Protein AF-A0A929QZ72-F1 (afdb_monomer)

Radius of gyration: 18.38 Å; Cα contacts (8 Å, |Δi|>4): 519; chains: 1; bounding box: 44×39×56 Å

Structure (mmCIF, N/CA/C/O backbone):
data_AF-A0A929QZ72-F1
#
_entry.id   AF-A0A929QZ72-F1
#
loop_
_atom_site.group_PDB
_atom_site.id
_atom_site.type_symbol
_atom_site.label_atom_id
_atom_site.label_alt_id
_atom_site.label_comp_id
_atom_site.label_asym_id
_atom_site.label_entity_id
_atom_site.label_seq_id
_atom_site.pdbx_PDB_ins_code
_atom_site.Cartn_x
_atom_site.Cartn_y
_atom_site.Cartn_z
_atom_site.occupancy
_atom_site.B_iso_or_equiv
_atom_site.auth_seq_id
_atom_site.auth_comp_id
_atom_site.auth_asym_id
_atom_site.auth_atom_id
_atom_site.pdbx_PDB_model_num
ATOM 1 N N . MET A 1 1 ? 23.755 -1.961 -32.845 1.00 45.38 1 MET A N 1
ATOM 2 C CA . MET A 1 1 ? 23.858 -2.415 -31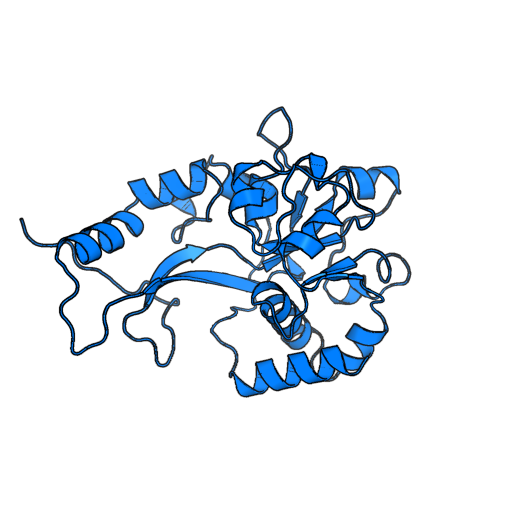.440 1.00 45.38 1 MET A CA 1
ATOM 3 C C . MET A 1 1 ? 22.804 -3.486 -31.236 1.00 45.38 1 MET A C 1
ATOM 5 O O . MET A 1 1 ? 21.707 -3.301 -31.739 1.00 45.38 1 MET A O 1
ATOM 9 N N . ALA A 1 2 ? 23.134 -4.607 -30.593 1.00 51.88 2 ALA A N 1
ATOM 10 C CA . ALA A 1 2 ? 22.123 -5.604 -30.244 1.00 51.88 2 ALA A CA 1
ATOM 11 C C . ALA A 1 2 ? 21.200 -5.019 -29.166 1.00 51.88 2 ALA A C 1
ATOM 13 O O . ALA A 1 2 ? 21.697 -4.410 -28.217 1.00 51.88 2 ALA A O 1
ATOM 14 N N . VAL A 1 3 ? 19.884 -5.173 -29.326 1.00 54.09 3 VAL A N 1
ATOM 15 C CA . VAL A 1 3 ? 18.916 -4.776 -28.298 1.00 54.09 3 VAL A CA 1
ATOM 16 C C . VAL A 1 3 ? 19.200 -5.620 -27.048 1.00 54.09 3 VAL A C 1
ATOM 18 O O . VAL A 1 3 ? 19.264 -6.849 -27.160 1.00 54.09 3 VAL A O 1
ATOM 21 N N . PRO A 1 4 ? 19.438 -5.006 -25.876 1.00 57.75 4 PRO A N 1
ATOM 22 C CA . PRO A 1 4 ? 19.642 -5.755 -24.643 1.00 57.75 4 PRO A CA 1
ATOM 23 C C . PRO A 1 4 ? 18.425 -6.642 -24.360 1.00 57.75 4 PRO A C 1
ATOM 25 O O . PRO A 1 4 ? 17.282 -6.220 -24.520 1.00 57.75 4 PRO A O 1
ATOM 28 N N . GLN A 1 5 ? 18.674 -7.898 -23.981 1.00 60.22 5 GLN A N 1
ATOM 29 C CA . GLN A 1 5 ? 17.594 -8.857 -23.771 1.00 60.22 5 GLN A CA 1
ATOM 30 C C . GLN A 1 5 ? 16.795 -8.507 -22.518 1.00 60.22 5 GLN A C 1
ATOM 32 O O . GLN A 1 5 ? 17.326 -8.526 -21.409 1.00 60.22 5 GLN A O 1
ATOM 37 N N . VAL A 1 6 ? 15.510 -8.237 -22.724 1.00 65.81 6 VAL A N 1
ATOM 38 C CA . VAL A 1 6 ? 14.487 -8.170 -21.682 1.00 65.81 6 VAL A CA 1
ATOM 39 C C . VAL A 1 6 ? 14.335 -9.552 -21.051 1.00 65.81 6 VAL A C 1
ATOM 41 O O . VAL A 1 6 ? 14.313 -10.558 -21.764 1.00 65.81 6 VAL A O 1
ATOM 44 N N . ARG A 1 7 ? 14.256 -9.618 -19.719 1.00 70.19 7 ARG A N 1
ATOM 45 C CA . ARG A 1 7 ? 14.133 -10.887 -18.989 1.00 70.19 7 ARG A CA 1
ATOM 46 C C . ARG A 1 7 ? 13.044 -10.798 -17.937 1.00 70.19 7 ARG A C 1
ATOM 48 O O . ARG A 1 7 ? 12.943 -9.796 -17.238 1.00 70.19 7 ARG A O 1
ATOM 55 N N . THR A 1 8 ? 12.293 -11.871 -17.759 1.00 75.31 8 THR A N 1
ATOM 56 C CA . THR A 1 8 ? 11.473 -12.043 -16.558 1.00 75.31 8 THR A CA 1
ATOM 57 C C . THR A 1 8 ? 12.412 -12.361 -15.397 1.00 75.31 8 THR A C 1
ATOM 59 O O . THR A 1 8 ? 13.219 -13.288 -15.488 1.00 75.31 8 THR A O 1
ATOM 62 N N . ALA A 1 9 ? 12.378 -11.552 -14.337 1.00 75.25 9 ALA A N 1
ATOM 63 C CA . ALA A 1 9 ? 13.151 -11.843 -13.136 1.00 75.25 9 ALA A CA 1
ATOM 64 C C . ALA A 1 9 ? 12.543 -13.073 -12.442 1.00 75.25 9 ALA A C 1
ATOM 66 O O . ALA A 1 9 ? 11.321 -13.172 -12.335 1.00 75.25 9 ALA A O 1
ATOM 67 N N . ALA A 1 10 ? 13.380 -14.006 -11.986 1.00 77.00 10 ALA A N 1
ATOM 68 C CA . ALA A 1 10 ? 12.899 -15.224 -11.336 1.00 77.00 10 ALA A CA 1
ATOM 69 C C . ALA A 1 10 ? 12.049 -14.889 -10.098 1.00 77.00 10 ALA A C 1
ATOM 71 O O . ALA A 1 10 ? 12.444 -14.042 -9.292 1.00 77.00 10 ALA A O 1
ATOM 72 N N . GLY A 1 11 ? 10.899 -15.549 -9.948 1.00 76.12 11 GLY A N 1
ATOM 73 C CA . GLY A 1 11 ? 9.942 -15.284 -8.869 1.00 76.12 11 GLY A CA 1
ATOM 74 C C . GLY A 1 11 ? 9.033 -14.073 -9.111 1.00 76.12 11 GLY A C 1
ATOM 75 O O . GLY A 1 11 ? 8.349 -13.644 -8.189 1.00 76.12 11 GLY A O 1
ATOM 76 N N . THR A 1 12 ? 9.040 -13.506 -10.323 1.00 79.81 12 THR A N 1
ATOM 77 C CA . THR A 1 12 ? 8.114 -12.437 -10.755 1.00 79.81 12 THR A CA 1
ATOM 78 C C . THR A 1 12 ? 7.266 -12.864 -11.955 1.00 79.81 12 THR A C 1
ATOM 80 O O . THR A 1 12 ? 6.705 -12.041 -12.673 1.00 79.81 12 THR A O 1
ATOM 83 N N . GLU A 1 13 ? 7.199 -14.165 -12.230 1.00 82.81 13 GLU A N 1
ATOM 84 C CA . GLU A 1 13 ? 6.380 -14.706 -13.304 1.00 82.81 13 GLU A CA 1
ATOM 85 C C . GLU A 1 13 ? 4.890 -14.525 -12.983 1.00 82.81 13 GLU A C 1
ATOM 87 O O . GLU A 1 13 ? 4.419 -14.903 -11.912 1.00 82.81 13 GLU A O 1
ATOM 92 N N . VAL A 1 14 ? 4.123 -13.991 -13.937 1.00 79.81 14 VAL A N 1
ATOM 93 C CA . VAL A 1 14 ? 2.672 -13.814 -13.797 1.00 79.81 14 VAL A CA 1
ATOM 94 C C . VAL A 1 14 ? 1.955 -14.795 -14.718 1.00 79.81 14 VAL A C 1
ATOM 96 O O . VAL A 1 14 ? 2.092 -14.738 -15.944 1.00 79.81 14 VAL A O 1
ATOM 99 N N . ALA A 1 15 ? 1.168 -15.700 -14.133 1.00 79.44 15 ALA A N 1
ATOM 100 C CA . ALA A 1 15 ? 0.384 -16.671 -14.889 1.00 79.44 15 ALA A CA 1
ATOM 101 C C . ALA A 1 15 ? -0.571 -15.961 -15.867 1.00 79.44 15 ALA A C 1
ATOM 103 O O . ALA A 1 15 ? -1.327 -15.070 -15.486 1.00 79.44 15 ALA A O 1
ATOM 104 N N . GLY A 1 16 ? -0.527 -16.347 -17.146 1.00 77.88 16 GLY A N 1
ATOM 105 C CA . GLY A 1 16 ? -1.338 -15.727 -18.202 1.00 77.88 16 GLY A CA 1
ATOM 106 C C . GLY A 1 16 ? -0.820 -14.378 -18.721 1.00 77.88 16 GLY A C 1
ATOM 107 O O . GLY A 1 16 ? -1.449 -13.796 -19.602 1.00 77.88 16 GLY A O 1
ATOM 108 N N . ALA A 1 17 ? 0.327 -13.892 -18.232 1.00 78.31 17 ALA A N 1
ATOM 109 C CA . ALA A 1 17 ? 0.961 -12.656 -18.688 1.00 78.31 17 ALA A CA 1
ATOM 110 C C . ALA A 1 17 ? 2.458 -12.870 -18.974 1.00 78.31 17 ALA A C 1
ATOM 112 O O . ALA A 1 17 ? 3.320 -12.210 -18.403 1.00 78.31 17 ALA A O 1
ATOM 113 N N . GLU A 1 18 ? 2.767 -13.778 -19.904 1.00 74.12 18 GLU A N 1
ATOM 114 C CA . GLU A 1 18 ? 4.139 -14.193 -20.260 1.00 74.12 18 GLU A CA 1
ATOM 115 C C . GLU A 1 18 ? 5.053 -13.041 -20.727 1.00 74.12 18 GLU A C 1
ATOM 117 O O . GLU A 1 18 ? 6.274 -13.161 -20.684 1.00 74.12 18 GLU A O 1
ATOM 122 N N . GLY A 1 19 ? 4.478 -11.910 -21.149 1.00 75.19 19 GLY A N 1
ATOM 123 C CA . GLY A 1 19 ? 5.215 -10.698 -21.509 1.00 75.19 19 GLY A CA 1
ATOM 124 C C . GLY A 1 19 ? 5.434 -9.710 -20.358 1.00 75.19 19 GLY A C 1
ATOM 125 O O . GLY A 1 19 ? 6.052 -8.678 -20.579 1.00 75.19 19 GLY A O 1
ATOM 126 N N . ALA A 1 20 ? 4.915 -9.942 -19.152 1.00 82.38 20 ALA A N 1
ATOM 127 C CA . ALA A 1 20 ? 5.074 -8.998 -18.048 1.00 82.38 20 ALA A CA 1
ATOM 128 C C . ALA A 1 20 ? 6.534 -8.945 -17.577 1.00 82.38 20 ALA A C 1
ATOM 130 O O . ALA A 1 20 ? 7.150 -9.970 -17.285 1.00 82.38 20 ALA A O 1
ATOM 131 N N . VAL A 1 21 ? 7.087 -7.734 -17.485 1.00 87.44 21 VAL A N 1
ATOM 132 C CA . VAL A 1 21 ? 8.483 -7.530 -17.088 1.00 87.44 21 VAL A CA 1
ATOM 133 C C . VAL A 1 21 ? 8.534 -6.713 -15.815 1.00 87.44 21 VAL A C 1
ATOM 135 O O . VAL A 1 21 ? 8.203 -5.527 -15.818 1.00 87.44 21 VAL A O 1
ATOM 138 N N . ALA A 1 22 ? 8.964 -7.341 -14.726 1.00 89.69 22 ALA A N 1
ATOM 139 C CA . ALA A 1 22 ? 9.156 -6.652 -13.462 1.00 89.69 22 ALA A CA 1
ATOM 140 C C . ALA A 1 22 ? 10.230 -5.560 -13.593 1.00 89.69 22 ALA A C 1
ATOM 142 O O . ALA A 1 22 ? 11.303 -5.795 -14.163 1.00 89.69 22 ALA A O 1
ATOM 143 N N . TYR A 1 23 ? 9.955 -4.380 -13.032 1.00 90.69 23 TYR A N 1
ATOM 144 C CA . TYR A 1 23 ? 10.904 -3.263 -12.972 1.00 90.69 23 TYR A CA 1
ATOM 145 C C . TYR A 1 23 ? 11.051 -2.635 -11.583 1.00 90.69 23 TYR A C 1
ATOM 147 O O . TYR A 1 23 ? 11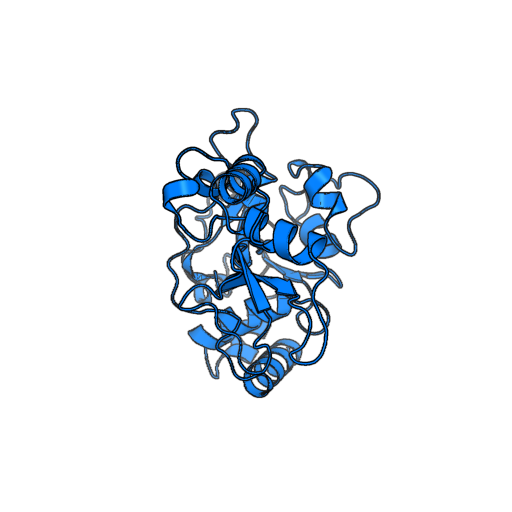.854 -1.726 -11.408 1.00 90.69 23 TYR A O 1
ATOM 155 N N . GLY A 1 24 ? 10.304 -3.073 -10.579 1.00 90.50 24 GLY A N 1
ATOM 156 C CA . GLY A 1 24 ? 10.428 -2.531 -9.229 1.00 90.50 24 GLY A CA 1
ATOM 157 C C . GLY A 1 24 ? 9.381 -3.112 -8.303 1.00 90.50 24 GLY A C 1
ATOM 158 O O . GLY A 1 24 ? 8.599 -3.973 -8.708 1.00 90.50 24 GLY A O 1
ATOM 159 N N . ARG A 1 25 ? 9.362 -2.644 -7.059 1.00 89.50 25 ARG A N 1
ATOM 160 C CA . ARG A 1 25 ? 8.375 -3.054 -6.059 1.00 89.50 25 ARG A CA 1
ATOM 161 C C . ARG A 1 25 ? 7.802 -1.858 -5.323 1.00 89.50 25 ARG A C 1
ATOM 163 O O . ARG A 1 25 ? 8.517 -0.894 -5.060 1.00 89.50 25 ARG A O 1
ATOM 170 N N . ASP A 1 26 ? 6.533 -1.958 -4.966 1.00 91.62 26 ASP A N 1
ATOM 171 C CA . ASP A 1 26 ? 5.844 -0.967 -4.146 1.00 91.62 26 ASP A CA 1
ATOM 172 C C . ASP A 1 26 ? 4.745 -1.646 -3.323 1.00 91.62 26 ASP A C 1
ATOM 174 O O . ASP A 1 26 ? 3.559 -1.564 -3.641 1.00 91.62 26 ASP A O 1
ATOM 178 N N . ASP A 1 27 ? 5.188 -2.400 -2.312 1.00 92.44 27 ASP A N 1
ATOM 179 C CA . ASP A 1 27 ? 4.354 -3.219 -1.426 1.00 92.44 27 ASP A CA 1
ATOM 180 C C . ASP A 1 27 ? 3.175 -2.411 -0.867 1.00 92.44 27 ASP A C 1
ATOM 182 O O . ASP A 1 27 ? 3.319 -1.236 -0.542 1.00 92.44 27 ASP A O 1
ATOM 186 N N . VAL A 1 28 ? 2.003 -3.027 -0.720 1.00 94.56 28 VAL A N 1
ATOM 187 C CA . VAL A 1 28 ? 0.853 -2.363 -0.086 1.00 94.56 28 VAL A CA 1
ATOM 188 C C . VAL A 1 28 ? 0.839 -2.716 1.386 1.00 94.56 28 VAL A C 1
ATOM 190 O O . VAL A 1 28 ? 0.796 -3.892 1.728 1.00 94.56 28 VAL A O 1
ATOM 193 N N . CYS A 1 29 ? 0.836 -1.703 2.246 1.00 94.50 29 CYS A N 1
ATOM 194 C CA . CYS A 1 29 ? 0.869 -1.858 3.696 1.00 94.50 29 CYS A CA 1
ATOM 195 C C . CYS A 1 29 ? -0.176 -0.953 4.357 1.00 94.50 29 CYS A C 1
ATOM 197 O O . CYS A 1 29 ? -0.641 0.027 3.768 1.00 94.50 29 CYS A O 1
ATOM 199 N N . VAL A 1 30 ? -0.475 -1.213 5.628 1.00 96.62 30 VAL A N 1
ATOM 200 C CA . VAL A 1 30 ? -0.921 -0.140 6.522 1.00 96.62 30 VAL A CA 1
ATOM 201 C C . VAL A 1 30 ? 0.285 0.747 6.824 1.00 96.62 30 VAL A C 1
ATOM 203 O O . VAL A 1 30 ? 1.350 0.248 7.171 1.00 96.62 30 VAL A O 1
ATOM 206 N N . VAL A 1 31 ? 0.132 2.059 6.697 1.00 96.44 31 VAL A N 1
ATOM 207 C CA . VAL A 1 31 ? 1.152 3.061 7.008 1.00 96.44 31 VAL A CA 1
ATOM 208 C C . VAL A 1 31 ? 0.653 3.904 8.175 1.00 96.44 31 VAL A C 1
ATOM 210 O O . VAL A 1 31 ? -0.409 4.522 8.096 1.00 96.44 31 VAL A O 1
ATOM 213 N N . ALA A 1 32 ? 1.413 3.911 9.267 1.00 97.00 32 ALA A N 1
ATOM 214 C CA . ALA A 1 32 ? 1.106 4.677 10.468 1.00 97.00 32 ALA A CA 1
ATOM 215 C C . ALA A 1 32 ? 1.788 6.052 10.455 1.00 97.00 32 ALA A C 1
ATOM 217 O O . ALA A 1 32 ? 2.948 6.164 10.062 1.00 97.00 32 ALA A O 1
ATOM 218 N N . ASP A 1 33 ? 1.101 7.088 10.933 1.00 97.44 33 ASP A N 1
ATOM 219 C CA . ASP A 1 33 ? 1.702 8.389 11.245 1.00 97.44 33 ASP A CA 1
ATOM 220 C C . ASP A 1 33 ? 2.446 8.316 12.584 1.00 97.44 33 ASP A C 1
ATOM 222 O O . ASP A 1 33 ? 1.839 8.341 13.657 1.00 97.44 33 ASP A O 1
ATOM 226 N N . ARG A 1 34 ? 3.779 8.267 12.537 1.00 94.94 34 ARG A N 1
ATOM 227 C CA . ARG A 1 34 ? 4.627 8.145 13.734 1.00 94.94 34 ARG A CA 1
ATOM 228 C C . ARG A 1 34 ? 4.374 9.248 14.759 1.00 94.94 34 ARG A C 1
ATOM 230 O O . ARG A 1 34 ? 4.386 8.974 15.960 1.00 94.94 34 ARG A O 1
ATOM 237 N N . ALA A 1 35 ? 4.166 10.480 14.296 1.00 95.12 35 ALA A N 1
ATOM 238 C CA . ALA A 1 35 ? 3.983 11.624 15.177 1.00 95.12 35 ALA A CA 1
ATOM 239 C C . ALA A 1 35 ? 2.637 11.532 15.899 1.00 95.12 35 ALA A C 1
ATOM 241 O O . ALA A 1 35 ? 2.584 11.732 17.113 1.00 95.12 35 ALA A O 1
ATOM 242 N N . TRP A 1 36 ? 1.575 11.158 15.181 1.00 97.62 36 TRP A N 1
ATOM 243 C CA . TRP A 1 36 ? 0.260 10.953 15.784 1.00 97.62 36 TRP A CA 1
ATOM 244 C C . TRP A 1 36 ? 0.275 9.803 16.794 1.00 97.62 36 TRP A C 1
ATOM 246 O O . TRP A 1 36 ? -0.208 9.979 17.914 1.00 97.62 36 TRP A O 1
ATOM 256 N N . MET A 1 37 ? 0.868 8.655 16.441 1.00 97.62 37 MET A N 1
ATOM 257 C CA . MET A 1 37 ? 0.942 7.493 17.340 1.00 97.62 37 MET A CA 1
ATOM 258 C C . MET A 1 37 ? 1.679 7.856 18.635 1.00 97.62 37 MET A C 1
ATOM 260 O O . MET A 1 37 ? 1.157 7.645 19.731 1.00 97.62 37 MET A O 1
ATOM 264 N N . SER A 1 38 ? 2.838 8.516 18.517 1.00 96.62 38 SER A N 1
ATOM 265 C CA . SER A 1 38 ? 3.613 8.975 19.673 1.00 96.62 38 SER A CA 1
ATOM 266 C C . SER A 1 38 ? 2.856 9.999 20.524 1.00 96.62 38 SER A C 1
ATOM 268 O O . SER A 1 38 ? 2.894 9.906 21.749 1.00 96.62 38 SER A O 1
ATOM 270 N N . ALA A 1 39 ? 2.174 10.969 19.906 1.00 97.50 39 ALA A N 1
ATOM 271 C CA . ALA A 1 39 ? 1.425 12.003 20.623 1.00 97.50 39 ALA A CA 1
ATOM 272 C C . ALA A 1 39 ? 0.228 11.435 21.403 1.00 97.50 39 ALA A C 1
ATOM 274 O O . ALA A 1 39 ? -0.144 11.980 22.440 1.00 97.50 39 ALA A O 1
ATOM 275 N N . ASN A 1 40 ? -0.342 10.324 20.932 1.00 97.50 40 ASN A N 1
ATOM 276 C CA . ASN A 1 40 ? -1.462 9.635 21.573 1.00 97.50 40 ASN A CA 1
ATOM 277 C C . ASN A 1 40 ? -1.022 8.459 22.460 1.00 97.50 40 ASN A C 1
ATOM 279 O O . ASN A 1 40 ? -1.870 7.717 22.947 1.00 97.50 40 ASN A O 1
ATOM 283 N N . MET A 1 41 ? 0.288 8.294 22.693 1.00 97.19 41 MET A N 1
ATOM 284 C CA . MET A 1 41 ? 0.861 7.200 23.492 1.00 97.19 41 MET A CA 1
ATOM 285 C C . MET A 1 41 ? 0.452 5.803 22.992 1.00 97.19 41 MET A C 1
ATOM 287 O O . MET A 1 41 ? 0.312 4.866 23.778 1.00 97.19 41 MET A O 1
ATOM 291 N N . LEU A 1 42 ? 0.267 5.660 21.679 1.00 97.25 42 LEU A N 1
ATOM 292 C CA . LEU A 1 42 ? -0.040 4.394 21.026 1.00 97.25 42 LEU A CA 1
ATOM 293 C C . LEU A 1 42 ? 1.200 3.868 20.304 1.00 97.25 42 LEU A C 1
ATOM 295 O O . LEU A 1 42 ? 1.923 4.613 19.641 1.00 97.25 42 LEU A O 1
ATOM 299 N N . ALA A 1 43 ? 1.448 2.567 20.429 1.00 96.25 43 ALA A N 1
ATOM 300 C CA . ALA A 1 43 ? 2.461 1.899 19.627 1.00 96.25 43 ALA A CA 1
ATOM 301 C C . ALA A 1 43 ? 1.977 1.763 18.177 1.00 96.25 43 ALA A C 1
ATOM 303 O O . ALA A 1 43 ? 0.780 1.763 17.901 1.00 96.25 43 ALA A O 1
ATOM 304 N N . VAL A 1 44 ? 2.907 1.633 17.233 1.00 94.69 44 VAL A N 1
ATOM 305 C CA . VAL A 1 44 ? 2.549 1.203 15.876 1.00 94.69 44 VAL A CA 1
ATOM 306 C C . VAL A 1 44 ? 2.041 -0.245 15.959 1.00 94.69 44 VAL A C 1
ATOM 308 O O . VAL A 1 44 ? 2.700 -1.042 16.632 1.00 94.69 44 VAL A O 1
ATOM 311 N N . PRO A 1 45 ? 0.918 -0.603 15.297 1.00 94.19 45 PRO A N 1
ATOM 312 C CA . PRO A 1 45 ? 0.426 -1.975 15.301 1.00 94.19 45 PRO A CA 1
ATOM 313 C C . PRO A 1 45 ? 1.504 -2.959 14.846 1.00 94.19 45 PRO A C 1
ATOM 315 O O . PRO A 1 45 ? 2.336 -2.647 13.998 1.00 94.19 45 PRO A O 1
ATOM 318 N N . SER A 1 46 ? 1.469 -4.161 15.397 1.00 92.69 46 SER A N 1
ATOM 319 C CA . SER A 1 46 ? 2.455 -5.218 15.175 1.00 92.69 46 SER A CA 1
ATOM 320 C C . SER A 1 46 ? 1.897 -6.412 14.400 1.00 92.69 46 SER A C 1
ATOM 322 O O . SER A 1 46 ? 2.629 -7.348 14.104 1.00 92.69 46 SER A O 1
ATOM 324 N N . SER A 1 47 ? 0.607 -6.402 14.059 1.00 92.25 47 SER A N 1
ATOM 325 C CA . SER A 1 47 ? -0.053 -7.462 13.291 1.00 92.25 47 SER A CA 1
ATOM 326 C C . SER A 1 47 ? -1.313 -6.946 12.598 1.00 92.25 47 SER A C 1
ATOM 328 O O . SER A 1 47 ? -1.837 -5.888 12.957 1.00 92.25 47 SER A O 1
ATOM 330 N N . ILE A 1 48 ? -1.835 -7.701 11.625 1.00 93.56 48 ILE A N 1
ATOM 331 C CA . ILE A 1 48 ? -3.116 -7.358 10.998 1.00 93.56 48 ILE A CA 1
ATOM 332 C C . ILE A 1 48 ? -4.277 -7.505 11.987 1.00 93.56 48 ILE A C 1
ATOM 334 O O . ILE A 1 48 ? -5.192 -6.689 11.978 1.00 93.56 48 ILE A O 1
ATOM 338 N N . GLN A 1 49 ? -4.218 -8.490 12.888 1.00 94.12 49 GLN A N 1
ATOM 339 C CA . GLN A 1 49 ? -5.250 -8.758 13.890 1.00 94.12 49 GLN A CA 1
ATOM 340 C C . GLN A 1 49 ? -5.339 -7.628 14.918 1.00 94.12 49 GLN A C 1
ATOM 342 O O . GLN A 1 49 ? -6.431 -7.291 15.370 1.00 94.12 49 GLN A O 1
ATOM 347 N N . GLU A 1 50 ? -4.209 -7.005 15.264 1.00 95.44 50 GLU A N 1
ATOM 348 C CA . GLU A 1 50 ? -4.176 -5.889 16.211 1.00 95.44 50 GLU A CA 1
ATOM 349 C C . GLU A 1 50 ? -4.979 -4.679 15.711 1.00 95.44 50 GLU A C 1
ATOM 351 O O . GLU A 1 50 ? -5.575 -3.979 16.531 1.00 95.44 50 GLU A O 1
ATOM 356 N N . LEU A 1 51 ? -5.099 -4.487 14.390 1.00 96.06 51 LEU A N 1
ATOM 357 C CA . LEU A 1 51 ? -5.920 -3.419 13.806 1.00 96.06 51 LEU A CA 1
ATOM 358 C C . LEU A 1 51 ? -7.381 -3.479 14.283 1.00 96.06 51 LEU A C 1
ATOM 360 O O . LEU A 1 51 ? -8.013 -2.438 14.421 1.00 96.06 51 LEU A O 1
ATOM 364 N N . ALA A 1 52 ? -7.905 -4.679 14.559 1.00 94.88 52 ALA A N 1
ATOM 365 C CA . ALA A 1 52 ? -9.272 -4.908 15.035 1.00 94.88 52 ALA A CA 1
ATOM 366 C C . ALA A 1 52 ? -9.452 -4.704 16.549 1.00 94.88 52 ALA A C 1
ATOM 368 O O . ALA A 1 52 ? -10.566 -4.802 17.066 1.00 94.88 52 ALA A O 1
ATOM 369 N N . SER A 1 53 ? -8.373 -4.443 17.290 1.00 95.38 53 SER A N 1
ATOM 370 C CA . SER A 1 53 ? -8.475 -4.174 18.724 1.00 95.38 53 SER A CA 1
ATOM 371 C C . SER A 1 53 ? -9.130 -2.817 18.996 1.00 95.38 53 SER A C 1
ATOM 373 O O . SER A 1 53 ? -9.116 -1.910 18.160 1.00 95.38 53 SER A O 1
ATOM 375 N N . ALA A 1 54 ? -9.658 -2.651 20.211 1.00 94.75 54 ALA A N 1
ATOM 376 C CA . ALA A 1 54 ? -10.311 -1.414 20.641 1.00 94.75 54 ALA A CA 1
ATOM 377 C C . ALA A 1 54 ? -9.431 -0.160 20.458 1.00 94.75 54 ALA A C 1
ATOM 379 O O . ALA A 1 54 ? -9.962 0.926 20.237 1.00 94.75 54 ALA A O 1
ATOM 380 N N . SER A 1 55 ? -8.104 -0.310 20.511 1.00 95.44 55 SER A N 1
ATOM 381 C CA . SER A 1 55 ? -7.149 0.789 20.351 1.00 95.44 55 SER A CA 1
ATOM 382 C C . SER A 1 55 ? -7.022 1.300 18.911 1.00 95.44 55 SER A C 1
ATOM 384 O O . SER A 1 55 ? -6.660 2.460 18.734 1.00 95.44 55 SER A O 1
ATOM 386 N N . TYR A 1 56 ? -7.307 0.478 17.889 1.00 97.31 56 TYR A N 1
ATOM 387 C CA . TYR A 1 56 ? -7.047 0.834 16.480 1.00 97.31 56 TYR A CA 1
ATOM 388 C C . TYR A 1 56 ? -8.248 0.687 15.538 1.00 97.31 56 TYR A C 1
ATOM 390 O O . TYR A 1 56 ? -8.218 1.262 14.450 1.00 97.31 56 TYR A O 1
ATOM 398 N N . ALA A 1 57 ? -9.316 -0.010 15.941 1.00 94.25 57 ALA A N 1
ATO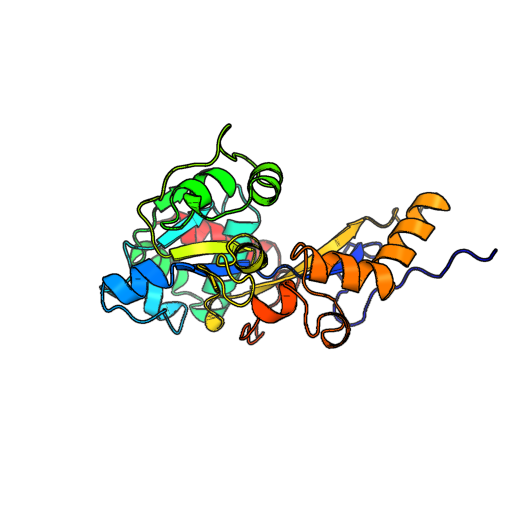M 399 C CA . ALA A 1 57 ? -10.452 -0.352 15.079 1.00 94.25 57 ALA A CA 1
ATOM 400 C C . ALA A 1 57 ? -11.086 0.843 14.339 1.00 94.25 57 ALA A C 1
ATOM 402 O O . ALA A 1 57 ? -11.553 0.693 13.211 1.00 94.25 57 ALA A O 1
ATOM 403 N N . GLY A 1 58 ? -11.092 2.031 14.955 1.00 95.88 58 GLY A N 1
ATOM 404 C CA . GLY A 1 58 ? -11.625 3.270 14.371 1.00 95.88 58 GLY A CA 1
ATOM 405 C C . GLY A 1 58 ? -10.582 4.195 13.733 1.00 95.88 58 GLY A C 1
ATOM 406 O O . GLY A 1 58 ? -10.928 5.297 13.318 1.00 95.88 58 GLY A O 1
ATOM 407 N N . LEU A 1 59 ? -9.310 3.789 13.682 1.00 98.00 59 LEU A N 1
ATOM 408 C CA . LEU A 1 59 ? -8.182 4.641 13.281 1.00 98.00 59 LEU A CA 1
ATOM 409 C C . LEU A 1 59 ? -7.689 4.391 11.850 1.00 98.00 59 LEU A C 1
ATOM 411 O O . LEU A 1 59 ? -6.790 5.092 11.383 1.00 98.00 59 LEU A O 1
ATOM 415 N N . LEU A 1 60 ? -8.271 3.414 11.150 1.00 98.19 60 LEU A N 1
ATOM 416 C CA . LEU A 1 60 ? -7.838 2.988 9.822 1.00 98.19 60 LEU A CA 1
ATOM 417 C C . LEU A 1 60 ? -8.666 3.629 8.701 1.00 98.19 60 LEU A C 1
ATOM 419 O O . LEU A 1 60 ? -9.896 3.580 8.710 1.00 98.19 60 LEU A O 1
ATOM 423 N N . ALA A 1 61 ? -7.981 4.159 7.691 1.00 98.25 61 ALA A N 1
ATOM 424 C CA . ALA A 1 61 ? -8.558 4.511 6.400 1.00 98.25 61 ALA A CA 1
ATOM 425 C C . ALA A 1 61 ? -8.127 3.493 5.327 1.00 98.25 61 ALA A C 1
ATOM 427 O O . ALA A 1 61 ? -6.941 3.192 5.182 1.00 98.25 61 ALA A O 1
ATOM 428 N N . VAL A 1 62 ? -9.087 2.960 4.568 1.00 98.12 62 VAL A N 1
ATOM 429 C CA . VAL A 1 62 ? -8.873 1.911 3.557 1.00 98.12 62 VAL A CA 1
ATOM 430 C C . VAL A 1 62 ? -9.471 2.352 2.216 1.00 98.12 62 VAL A C 1
ATOM 432 O O . VAL A 1 62 ? -10.650 2.708 2.183 1.00 98.12 62 VAL A O 1
ATOM 435 N N . PRO A 1 63 ? -8.724 2.317 1.098 1.00 97.81 63 PRO A N 1
ATOM 436 C CA . PRO A 1 63 ? -9.304 2.517 -0.226 1.00 97.81 63 PRO A CA 1
ATOM 437 C C . PRO A 1 63 ? -10.293 1.400 -0.543 1.00 97.81 63 PRO A C 1
ATOM 439 O O . PRO A 1 63 ? -10.030 0.246 -0.212 1.00 97.81 63 PRO A O 1
ATOM 442 N N . ASP A 1 64 ? -11.412 1.719 -1.189 1.00 96.81 64 ASP A N 1
ATOM 443 C CA . ASP A 1 64 ? -12.452 0.741 -1.507 1.00 96.81 64 ASP A CA 1
ATOM 444 C C . ASP A 1 64 ? -11.867 -0.477 -2.255 1.00 96.81 64 ASP A C 1
ATOM 446 O O . ASP A 1 64 ? -11.360 -0.333 -3.375 1.00 96.81 64 ASP A O 1
ATOM 450 N N . PRO A 1 65 ? -11.912 -1.688 -1.665 1.00 96.69 65 PRO A N 1
ATOM 451 C CA . PRO A 1 65 ? -11.381 -2.888 -2.300 1.00 96.69 65 PRO A CA 1
ATOM 452 C C . PRO A 1 65 ? -12.161 -3.309 -3.546 1.00 96.69 65 PRO A C 1
ATOM 454 O O . PRO A 1 65 ? -11.612 -3.990 -4.404 1.00 96.69 65 PRO A O 1
ATOM 457 N N . ALA A 1 66 ? -13.423 -2.911 -3.711 1.00 95.75 66 ALA A N 1
ATOM 458 C CA . ALA A 1 66 ? -14.158 -3.248 -4.927 1.00 95.75 66 ALA A CA 1
ATOM 459 C C . ALA A 1 66 ? -13.610 -2.486 -6.147 1.00 95.75 66 ALA A C 1
ATOM 461 O O . ALA A 1 66 ? -13.514 -3.044 -7.242 1.00 95.75 66 ALA A O 1
ATOM 462 N N . SER A 1 67 ? -13.187 -1.234 -5.959 1.00 94.69 67 SER A N 1
ATOM 463 C CA . SER A 1 67 ? -12.815 -0.327 -7.051 1.00 94.69 67 SER A CA 1
ATOM 464 C C . SER A 1 67 ? -11.310 -0.053 -7.165 1.00 94.69 67 SER A C 1
ATOM 466 O O . SER A 1 67 ? -10.827 0.244 -8.259 1.00 94.69 67 SER A O 1
ATOM 468 N N . THR A 1 68 ? -10.525 -0.237 -6.101 1.00 97.25 68 THR A N 1
ATOM 469 C CA . THR A 1 68 ? -9.092 0.110 -6.080 1.00 97.25 68 THR A CA 1
ATOM 470 C C . THR A 1 68 ? -8.181 -1.118 -5.985 1.00 97.25 68 THR A C 1
ATOM 472 O O . THR A 1 68 ? -8.441 -2.064 -5.244 1.00 97.25 68 THR A O 1
ATOM 475 N N . SER A 1 69 ? -7.057 -1.111 -6.711 1.00 95.38 69 SER A N 1
ATOM 476 C CA . SER A 1 69 ? -6.049 -2.182 -6.608 1.00 95.38 69 SER A CA 1
ATOM 477 C C . SER A 1 69 ? -5.336 -2.192 -5.253 1.00 95.38 69 SER A C 1
ATOM 479 O O . SER A 1 69 ? -4.942 -3.250 -4.771 1.00 95.38 69 SER A O 1
ATOM 481 N N . VAL A 1 70 ? -5.168 -1.028 -4.620 1.00 96.94 70 VAL A N 1
ATOM 482 C CA . VAL A 1 70 ? -4.575 -0.900 -3.279 1.00 96.94 70 VAL A CA 1
ATOM 483 C C . VAL A 1 70 ? -5.492 -1.527 -2.224 1.00 96.94 70 VAL A C 1
ATOM 485 O O . VAL A 1 70 ? -5.030 -2.354 -1.442 1.00 96.94 70 VAL A O 1
ATOM 488 N N . GLY A 1 71 ? -6.793 -1.218 -2.249 1.00 97.25 71 GLY A N 1
ATOM 489 C CA . GLY A 1 71 ? -7.770 -1.834 -1.351 1.00 97.25 71 GLY A CA 1
ATOM 490 C C . GLY A 1 71 ? -7.854 -3.352 -1.523 1.00 97.25 71 GLY A C 1
ATOM 491 O O . GLY A 1 71 ? -7.844 -4.078 -0.529 1.00 97.25 71 GLY A O 1
ATOM 492 N N . ARG A 1 72 ? -7.859 -3.854 -2.771 1.00 97.25 72 ARG A N 1
ATOM 493 C CA . ARG A 1 72 ? -7.840 -5.308 -3.040 1.00 97.25 72 ARG A CA 1
ATOM 494 C C . ARG A 1 72 ? -6.633 -6.005 -2.438 1.00 97.25 72 ARG A C 1
ATOM 496 O O . ARG A 1 72 ? -6.802 -7.034 -1.794 1.00 97.25 72 ARG A O 1
ATOM 503 N N . ALA A 1 73 ? -5.441 -5.445 -2.629 1.00 95.75 73 ALA A N 1
ATOM 504 C CA . ALA A 1 73 ? -4.214 -6.037 -2.112 1.00 95.75 73 ALA A CA 1
ATOM 505 C C . ALA A 1 73 ? -4.226 -6.116 -0.580 1.00 95.75 73 ALA A C 1
ATOM 507 O O . ALA A 1 73 ? -3.893 -7.155 -0.018 1.00 95.75 73 ALA A O 1
ATOM 508 N N . PHE A 1 74 ? -4.707 -5.076 0.104 1.00 96.19 74 PHE A N 1
ATOM 509 C CA . PHE A 1 74 ? -4.875 -5.134 1.556 1.00 96.19 74 PHE A CA 1
ATOM 510 C C . PHE A 1 74 ? -5.879 -6.203 2.001 1.00 96.19 74 PHE A C 1
ATOM 512 O O . PHE A 1 74 ? -5.598 -6.947 2.936 1.00 96.19 74 PHE A O 1
ATOM 519 N N . VAL A 1 75 ? -7.022 -6.337 1.320 1.00 96.00 75 VAL A N 1
ATOM 520 C CA . VAL A 1 75 ? -7.993 -7.400 1.632 1.00 96.00 75 VAL A CA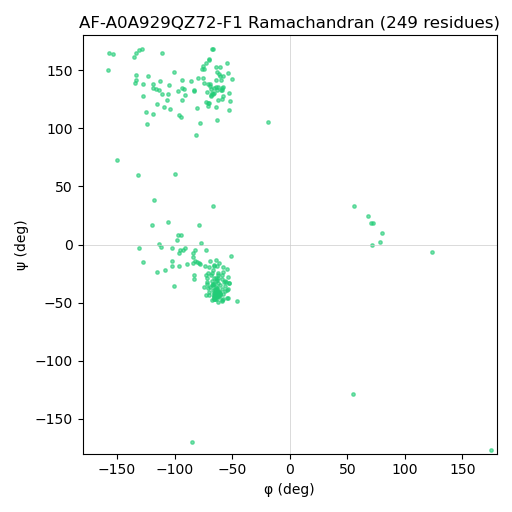 1
ATOM 521 C C . VAL A 1 75 ? -7.406 -8.789 1.389 1.00 96.00 75 VAL A C 1
ATOM 523 O O . VAL A 1 75 ? -7.651 -9.695 2.181 1.00 96.00 75 VAL A O 1
ATOM 526 N N . GLN A 1 76 ? -6.596 -8.964 0.347 1.00 95.38 76 GLN A N 1
ATOM 527 C CA . GLN A 1 76 ? -5.867 -10.206 0.103 1.00 95.38 76 GLN A CA 1
ATOM 528 C C . GLN A 1 76 ? -4.860 -10.502 1.225 1.00 95.38 76 GLN A C 1
ATOM 530 O O . GLN A 1 76 ? -4.819 -11.630 1.713 1.00 95.38 76 GLN A O 1
ATOM 535 N N . ALA A 1 77 ? -4.114 -9.491 1.684 1.00 93.56 77 ALA A N 1
ATOM 536 C CA . ALA A 1 77 ? -3.194 -9.600 2.819 1.00 93.56 77 ALA A CA 1
ATOM 537 C C . ALA A 1 77 ? -3.924 -9.956 4.125 1.00 93.56 77 ALA A C 1
ATOM 539 O O . ALA A 1 77 ? -3.475 -10.803 4.892 1.00 93.56 77 ALA A O 1
ATOM 540 N N . ALA A 1 78 ? -5.081 -9.336 4.371 1.00 94.44 78 ALA A N 1
ATOM 541 C CA . ALA A 1 78 ? -5.940 -9.673 5.498 1.00 94.44 78 ALA A CA 1
ATOM 542 C C . ALA A 1 78 ? -6.429 -11.115 5.384 1.00 94.44 78 ALA A C 1
ATOM 544 O O . ALA A 1 78 ? -6.269 -11.894 6.321 1.00 94.44 78 ALA A O 1
ATOM 545 N N . SER A 1 79 ? -6.958 -11.497 4.221 1.00 94.06 79 SER A N 1
ATOM 546 C CA . SER A 1 79 ? -7.489 -12.833 3.959 1.00 94.06 79 SER A CA 1
ATOM 547 C C . SER A 1 79 ? -6.451 -13.934 4.160 1.00 94.06 79 SER A C 1
ATOM 549 O O . SER A 1 79 ? -6.811 -14.992 4.673 1.00 94.06 79 SER A O 1
ATOM 551 N N . SER A 1 80 ? -5.185 -13.715 3.786 1.00 92.25 80 SER A N 1
ATOM 552 C CA . SER A 1 80 ? -4.129 -14.720 3.974 1.00 92.25 80 SER A CA 1
ATOM 553 C C . SER A 1 80 ? -3.796 -14.966 5.449 1.00 92.25 80 SER A C 1
ATOM 555 O O . SER A 1 80 ? -3.342 -16.053 5.794 1.00 92.25 80 SER A O 1
ATOM 557 N N . GLN A 1 81 ? -4.063 -13.993 6.323 1.00 92.06 81 GLN A N 1
ATOM 558 C CA . GLN A 1 81 ? -3.745 -14.065 7.750 1.00 92.06 81 GLN A CA 1
ATOM 559 C C . GLN A 1 81 ? -4.944 -14.429 8.633 1.00 92.06 81 GLN A C 1
ATOM 561 O O . GLN A 1 81 ? -4.779 -15.112 9.643 1.00 92.06 81 GLN A O 1
ATOM 566 N N . VAL A 1 82 ? -6.152 -13.970 8.288 1.00 92.19 82 VAL A N 1
ATOM 567 C CA . VAL A 1 82 ? -7.369 -14.205 9.093 1.00 92.19 82 VAL A CA 1
ATOM 568 C C . VAL A 1 82 ? -8.268 -15.306 8.520 1.00 92.19 82 VAL A C 1
ATOM 570 O O . VAL A 1 82 ? -9.171 -15.790 9.207 1.00 92.19 82 VAL A O 1
ATOM 573 N N . GLY A 1 83 ? -8.035 -15.720 7.270 1.00 89.44 83 GLY A N 1
ATOM 574 C CA . GLY A 1 83 ? -8.769 -16.792 6.600 1.00 89.44 83 GLY A CA 1
ATOM 575 C C . GLY A 1 83 ? -10.283 -16.568 6.597 1.00 89.44 83 GLY A C 1
ATOM 576 O O . GLY A 1 83 ? -10.777 -15.497 6.247 1.00 89.44 83 GLY A O 1
ATOM 577 N N . GLN A 1 84 ? -11.033 -17.583 7.038 1.00 88.06 84 GLN A N 1
ATOM 578 C CA . GLN A 1 84 ? -12.503 -17.553 7.113 1.00 88.06 84 GLN A CA 1
ATOM 579 C C . GLN A 1 84 ? -13.051 -16.459 8.052 1.00 88.06 84 GLN A C 1
ATOM 581 O O . GLN A 1 84 ? -14.227 -16.112 7.974 1.00 88.06 84 GLN A O 1
ATOM 586 N N . GLY A 1 85 ? -12.213 -15.888 8.926 1.00 92.12 85 GLY A N 1
ATOM 587 C CA . GLY A 1 85 ? -12.584 -14.797 9.829 1.00 92.12 85 GLY A CA 1
ATOM 588 C C . GLY A 1 85 ? -12.668 -13.415 9.173 1.00 92.12 85 GLY A C 1
ATOM 589 O O . GLY A 1 85 ? -12.953 -12.447 9.874 1.00 92.12 85 GLY A O 1
ATOM 590 N N . LEU A 1 86 ? -12.429 -13.291 7.861 1.00 94.62 86 LEU A N 1
ATOM 591 C CA . LEU A 1 86 ? -12.282 -11.998 7.184 1.00 94.62 86 LEU A CA 1
ATOM 592 C C . LEU A 1 86 ? -13.492 -11.069 7.335 1.00 94.62 86 LEU A C 1
ATOM 594 O O . LEU A 1 86 ? -13.302 -9.887 7.594 1.00 94.62 86 LEU A O 1
ATOM 598 N N . GLY A 1 87 ? -14.719 -11.583 7.223 1.00 93.06 87 GLY A N 1
ATOM 599 C CA . GLY A 1 87 ? -15.924 -10.758 7.389 1.00 93.06 87 GLY A CA 1
ATOM 600 C C . GLY A 1 87 ? -16.082 -10.221 8.817 1.00 93.06 87 GLY A C 1
ATOM 601 O O . GLY A 1 87 ? -16.357 -9.039 9.021 1.00 93.06 87 GLY A O 1
ATOM 602 N N . ALA A 1 88 ? -15.822 -11.063 9.824 1.00 93.50 88 ALA A N 1
ATOM 603 C CA . ALA A 1 88 ? -15.850 -10.649 11.228 1.00 93.50 88 ALA A CA 1
ATOM 604 C C . ALA A 1 88 ? -14.742 -9.628 11.535 1.00 93.50 88 ALA A C 1
ATOM 606 O O . ALA A 1 88 ? -14.988 -8.621 12.197 1.00 93.50 88 ALA A O 1
ATOM 607 N N . PHE A 1 89 ? -13.544 -9.849 10.988 1.00 94.75 89 PHE A N 1
ATOM 608 C CA . PHE A 1 89 ? -12.439 -8.899 11.050 1.00 94.75 89 PHE A CA 1
ATOM 609 C C . PHE A 1 89 ? -12.815 -7.552 10.409 1.00 94.75 89 PHE A C 1
ATOM 611 O O . PHE A 1 89 ? -12.680 -6.510 11.047 1.00 94.75 89 PHE A O 1
ATOM 618 N N . ALA A 1 90 ? -13.382 -7.563 9.201 1.00 93.69 90 ALA A N 1
ATOM 619 C CA . ALA A 1 90 ? -13.826 -6.361 8.496 1.00 93.69 90 ALA A CA 1
ATOM 620 C C . ALA A 1 90 ? -14.946 -5.604 9.225 1.00 93.69 90 ALA A C 1
ATOM 622 O O . ALA A 1 90 ? -15.010 -4.388 9.105 1.00 93.69 90 ALA A O 1
ATOM 623 N N . THR A 1 91 ? -15.803 -6.305 9.973 1.00 92.50 91 THR A N 1
ATOM 624 C CA . THR A 1 91 ? -16.852 -5.698 10.815 1.00 92.50 91 THR A CA 1
ATOM 625 C C . THR A 1 91 ? -16.260 -5.071 12.081 1.00 92.50 91 THR A C 1
ATOM 627 O O . THR A 1 91 ? -16.722 -4.033 12.547 1.00 92.50 91 THR A O 1
ATOM 630 N N . SER A 1 92 ? -15.230 -5.703 12.655 1.00 93.31 92 SER A N 1
ATOM 631 C CA . SER A 1 92 ? -14.551 -5.195 13.853 1.00 93.31 92 SER A CA 1
ATOM 632 C C . SER A 1 92 ? -13.695 -3.961 13.574 1.00 93.31 92 SER A C 1
ATOM 634 O O . SER A 1 92 ? -13.625 -3.061 14.405 1.00 93.31 92 SER A O 1
ATOM 636 N N . LEU A 1 93 ? -13.093 -3.884 12.385 1.00 88.44 93 LEU A N 1
ATOM 637 C CA . LEU A 1 93 ? -12.542 -2.651 11.855 1.00 88.44 93 LEU A CA 1
ATOM 638 C C . LEU A 1 93 ? -13.739 -1.765 11.500 1.00 88.44 93 LEU A C 1
ATOM 640 O O . LEU A 1 93 ? -14.557 -2.131 10.669 1.00 88.44 93 LEU A O 1
ATOM 644 N N . SER A 1 94 ? -13.856 -0.577 12.069 1.00 88.38 94 SER A N 1
ATOM 645 C CA . SER A 1 94 ? -14.807 0.432 11.590 1.00 88.38 94 SER A CA 1
ATOM 646 C C . SER A 1 94 ? -14.053 1.448 10.727 1.00 88.38 94 SER A C 1
ATOM 648 O O . SER A 1 94 ? -13.967 2.618 11.114 1.00 88.38 94 SER A O 1
ATOM 650 N N . PRO A 1 95 ? -13.419 1.041 9.601 1.00 93.50 95 PRO A N 1
ATOM 651 C CA . PRO A 1 95 ? -12.518 1.924 8.901 1.00 93.50 95 PRO A CA 1
ATOM 652 C C . PRO A 1 95 ? -13.307 2.973 8.129 1.00 93.50 95 PRO A C 1
ATOM 654 O O . PRO A 1 95 ? -14.407 2.730 7.618 1.00 93.50 95 PRO A O 1
ATOM 657 N N . ARG A 1 96 ? -12.671 4.116 7.911 1.00 96.00 96 ARG A N 1
ATOM 658 C CA . ARG A 1 96 ? -13.089 5.014 6.840 1.00 96.00 96 ARG A CA 1
ATOM 659 C C . ARG A 1 96 ? -12.783 4.357 5.503 1.00 96.00 96 ARG A C 1
ATOM 661 O O . ARG A 1 96 ? -11.643 3.979 5.260 1.00 96.00 96 ARG A O 1
ATOM 668 N N . VAL A 1 97 ? -13.775 4.274 4.621 1.00 96.00 97 VAL A N 1
ATOM 669 C CA . VAL A 1 97 ? -13.553 3.836 3.238 1.00 96.00 97 VAL A CA 1
ATOM 670 C C . VAL A 1 97 ? -13.643 5.020 2.289 1.00 96.00 97 VAL A C 1
ATOM 672 O O . VAL A 1 97 ? -14.627 5.760 2.321 1.00 96.00 97 VAL A O 1
ATOM 675 N N . GLY A 1 98 ? -12.590 5.228 1.498 1.00 94.75 98 GLY A N 1
ATOM 676 C CA . GLY A 1 98 ? -12.556 6.214 0.414 1.00 94.75 98 GLY A CA 1
ATOM 677 C C . GLY A 1 98 ? -12.781 5.541 -0.938 1.00 94.75 98 GLY A C 1
ATOM 678 O O . GLY A 1 98 ? -12.388 4.389 -1.118 1.00 94.75 98 GLY A O 1
ATOM 679 N N . ALA A 1 99 ? -13.397 6.242 -1.894 1.00 95.88 99 ALA A N 1
ATOM 680 C CA . ALA A 1 99 ? -13.695 5.658 -3.204 1.00 95.88 99 ALA A CA 1
ATOM 681 C C . ALA A 1 99 ? -12.425 5.452 -4.044 1.00 95.88 99 ALA A C 1
ATOM 683 O O . ALA A 1 99 ? -12.378 4.589 -4.916 1.00 95.88 99 ALA A O 1
ATOM 684 N N . THR A 1 100 ? -11.373 6.226 -3.769 1.00 96.94 100 THR A N 1
ATOM 685 C CA . THR A 1 100 ? -10.069 6.092 -4.421 1.00 96.94 100 THR A CA 1
ATOM 686 C C . THR A 1 100 ? -8.923 6.058 -3.410 1.00 96.94 100 THR A C 1
ATOM 688 O O . THR A 1 100 ? -9.075 6.404 -2.233 1.00 96.94 100 THR A O 1
ATOM 691 N N . THR A 1 101 ? -7.728 5.686 -3.878 1.00 96.56 101 THR A N 1
ATOM 692 C CA . THR A 1 101 ? -6.500 5.775 -3.075 1.00 96.56 101 THR A CA 1
ATOM 693 C C . THR A 1 101 ? -6.189 7.219 -2.673 1.00 96.56 101 THR A C 1
ATOM 695 O O . THR A 1 101 ? -5.837 7.456 -1.522 1.00 96.56 101 THR A O 1
ATOM 698 N N . GLY A 1 102 ? -6.351 8.190 -3.582 1.00 96.44 102 GLY A N 1
ATOM 699 C CA . GLY A 1 102 ? -6.098 9.606 -3.297 1.00 96.44 102 GLY A CA 1
ATOM 700 C C . GLY A 1 102 ? -7.051 10.184 -2.250 1.00 96.44 102 GLY A C 1
ATOM 701 O O . GLY A 1 102 ? -6.602 10.828 -1.304 1.00 96.44 102 GLY A O 1
ATOM 702 N N . GLU A 1 103 ? -8.348 9.884 -2.350 1.00 95.50 103 GLU A N 1
ATOM 703 C CA . GLU A 1 103 ? -9.336 10.313 -1.354 1.00 95.50 103 GLU A CA 1
ATOM 704 C C . GLU A 1 103 ? -9.060 9.710 0.021 1.00 95.50 103 GLU A C 1
ATOM 706 O O . GLU A 1 103 ? -9.182 10.391 1.038 1.00 95.50 103 GLU A O 1
ATOM 711 N N . THR A 1 104 ? -8.675 8.433 0.051 1.00 97.50 104 THR A N 1
ATOM 712 C CA . THR A 1 104 ? -8.330 7.745 1.297 1.00 97.50 104 THR A CA 1
ATOM 713 C C . THR A 1 104 ? -7.085 8.359 1.922 1.00 97.50 104 THR A C 1
ATOM 715 O O . T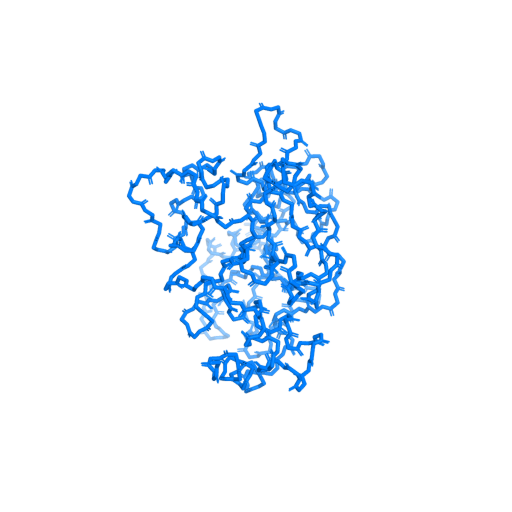HR A 1 104 ? -7.093 8.677 3.110 1.00 97.50 104 THR A O 1
ATOM 718 N N . LEU A 1 105 ? -6.034 8.589 1.128 1.00 97.62 105 LEU A N 1
ATOM 719 C CA . LEU A 1 105 ? -4.807 9.205 1.622 1.00 97.62 105 LEU A CA 1
ATOM 720 C C . LEU A 1 105 ? -5.045 10.622 2.142 1.00 97.62 105 LEU A C 1
ATOM 722 O O . LEU A 1 105 ? -4.415 11.019 3.114 1.00 97.62 105 LEU A O 1
ATOM 726 N N . ALA A 1 106 ? -5.979 11.378 1.559 1.00 96.81 106 ALA A N 1
ATOM 727 C CA . ALA A 1 106 ? -6.313 12.720 2.041 1.00 96.81 106 ALA A CA 1
ATOM 728 C C . ALA A 1 106 ? -6.914 12.717 3.461 1.00 96.81 106 ALA A C 1
ATOM 730 O O . ALA A 1 106 ? -7.021 13.766 4.088 1.00 96.81 106 ALA A O 1
ATOM 731 N N . GLN A 1 107 ? -7.310 11.549 3.978 1.00 96.69 107 GLN A N 1
ATOM 732 C CA . GLN A 1 107 ? -7.773 11.371 5.354 1.00 96.69 107 GLN A CA 1
ATOM 733 C C . GLN A 1 107 ? -6.658 10.972 6.322 1.00 96.69 107 GLN A C 1
ATOM 735 O O . GLN A 1 107 ? -6.917 10.905 7.525 1.00 96.69 107 GLN A O 1
ATOM 740 N N . TRP A 1 108 ? -5.444 10.730 5.829 1.00 98.31 108 TRP A N 1
ATOM 741 C CA . TRP A 1 108 ? -4.299 10.379 6.658 1.00 98.31 108 TRP A CA 1
ATOM 742 C C . TRP A 1 108 ? -3.815 11.582 7.474 1.00 98.31 108 TRP A C 1
ATOM 744 O O . TRP A 1 108 ? -3.729 12.697 6.957 1.00 98.31 108 TRP A O 1
ATOM 754 N N . SER A 1 109 ? -3.475 11.387 8.747 1.00 97.94 109 SER A N 1
ATOM 755 C CA . SER A 1 109 ? -3.100 12.493 9.644 1.00 97.94 109 SER A CA 1
ATOM 756 C C . SER A 1 109 ? -1.806 13.215 9.255 1.00 97.94 109 SER A C 1
ATOM 758 O O . SER A 1 109 ? -1.637 14.370 9.632 1.00 97.94 109 SER A O 1
ATOM 760 N N . ALA A 1 110 ? -0.956 12.596 8.431 1.00 96.88 110 A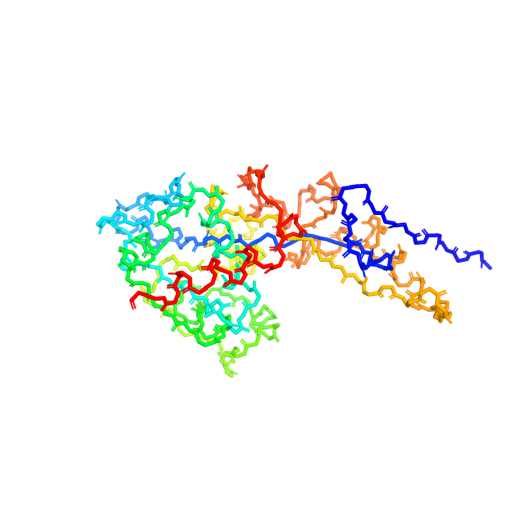LA A N 1
ATOM 761 C CA . ALA A 1 110 ? 0.245 13.212 7.860 1.00 96.88 110 ALA A CA 1
ATOM 762 C C . ALA A 1 110 ? 0.107 13.564 6.363 1.00 96.88 110 ALA A C 1
ATOM 764 O O . ALA A 1 110 ? 1.109 13.737 5.667 1.00 96.88 110 ALA A O 1
ATOM 765 N N . ALA A 1 111 ? -1.119 13.667 5.836 1.00 96.75 111 ALA A N 1
ATOM 766 C CA . ALA A 1 111 ? -1.373 13.969 4.423 1.00 96.75 111 ALA A CA 1
ATOM 767 C C . ALA A 1 111 ? -0.765 15.311 3.954 1.00 96.75 111 ALA A C 1
ATOM 769 O O . ALA A 1 111 ? -0.345 15.431 2.802 1.00 96.75 111 ALA A O 1
ATOM 770 N N . ASP A 1 112 ? -0.642 16.289 4.854 1.00 95.12 112 ASP A N 1
ATOM 771 C CA . ASP A 1 112 ? 0.015 17.585 4.625 1.00 95.12 112 ASP A CA 1
ATOM 772 C C . ASP A 1 112 ? 1.544 17.478 4.466 1.00 95.12 112 ASP A C 1
ATOM 774 O O . ASP A 1 112 ? 2.191 18.421 4.009 1.00 95.12 112 ASP A O 1
ATOM 778 N N . ARG A 1 113 ? 2.137 16.333 4.830 1.00 94.69 113 ARG A N 1
ATOM 779 C CA . ARG A 1 113 ? 3.582 16.055 4.727 1.00 94.69 113 ARG A CA 1
ATOM 780 C C . ARG A 1 113 ? 3.971 15.318 3.453 1.00 94.69 113 ARG A C 1
ATOM 782 O O . ARG A 1 113 ? 5.154 15.085 3.218 1.00 94.69 113 ARG A O 1
ATOM 789 N N . VAL A 1 114 ? 2.989 14.938 2.642 1.00 94.94 114 VAL A N 1
ATOM 790 C CA . VAL A 1 114 ? 3.196 14.170 1.416 1.00 94.94 114 VAL A CA 1
ATOM 791 C C . VAL A 1 114 ? 3.571 15.105 0.266 1.00 94.94 114 VAL A C 1
ATOM 793 O O . VAL A 1 114 ? 2.921 16.124 0.026 1.00 94.94 114 VAL A O 1
ATOM 796 N N . THR A 1 115 ? 4.620 14.748 -0.477 1.00 92.31 115 THR A N 1
ATOM 797 C CA . THR A 1 115 ? 5.077 15.523 -1.643 1.00 92.31 115 THR A CA 1
ATOM 798 C C . THR A 1 115 ? 3.998 15.687 -2.721 1.00 92.31 115 THR A C 1
ATOM 800 O O . THR A 1 115 ? 3.226 14.775 -3.017 1.00 92.31 115 THR A O 1
ATOM 803 N N . ALA A 1 116 ? 3.996 16.843 -3.393 1.00 91.50 116 ALA A N 1
ATOM 804 C CA . ALA A 1 116 ? 3.064 17.133 -4.486 1.00 91.50 116 ALA A CA 1
ATOM 805 C C . ALA A 1 116 ? 3.191 16.151 -5.667 1.00 91.50 116 ALA A C 1
ATOM 807 O O . ALA A 1 116 ? 2.191 15.791 -6.285 1.00 91.50 116 ALA A O 1
ATOM 808 N N . SER A 1 117 ? 4.407 15.677 -5.960 1.00 90.06 117 SER A N 1
ATOM 809 C CA . SER A 1 117 ? 4.645 14.665 -6.996 1.00 90.06 117 SER A CA 1
ATOM 810 C C . SER A 1 117 ? 3.929 13.351 -6.687 1.00 90.06 117 SER A C 1
ATOM 812 O O . SER A 1 117 ? 3.323 12.769 -7.583 1.00 90.06 117 SER A O 1
ATOM 814 N N . TYR A 1 118 ? 3.932 12.914 -5.424 1.00 92.94 118 TYR A N 1
ATOM 815 C CA . TYR A 1 118 ? 3.200 11.716 -5.026 1.00 92.94 118 TYR A CA 1
ATOM 816 C C . TYR A 1 118 ? 1.690 11.922 -5.169 1.00 92.94 118 TYR A C 1
ATOM 818 O O . TYR A 1 118 ? 1.027 11.094 -5.788 1.00 92.94 118 TYR A O 1
ATOM 826 N N . TRP A 1 119 ? 1.157 13.066 -4.724 1.00 94.12 119 TRP A N 1
ATOM 827 C CA . TRP A 1 119 ? -0.256 13.406 -4.932 1.00 94.12 119 TRP A CA 1
ATOM 828 C C . TRP A 1 119 ? -0.665 13.346 -6.402 1.00 94.12 119 TRP A C 1
ATOM 830 O O . TRP A 1 119 ? -1.659 12.706 -6.725 1.00 94.12 119 TRP A O 1
ATOM 840 N N . SER A 1 120 ? 0.131 13.923 -7.304 1.00 91.38 120 SER A N 1
ATOM 841 C CA . SER A 1 120 ? -0.182 13.917 -8.740 1.00 91.38 120 SER A CA 1
ATOM 842 C C . SER A 1 120 ? -0.220 12.520 -9.375 1.00 91.38 120 SER A C 1
ATOM 844 O O . SER A 1 120 ? -0.802 12.356 -10.444 1.00 91.38 120 SER A O 1
ATOM 846 N N . SER A 1 121 ? 0.371 11.513 -8.723 1.00 90.50 121 SER A N 1
ATOM 847 C CA . SER A 1 121 ? 0.352 10.124 -9.193 1.00 90.50 121 SER A CA 1
ATOM 848 C C . SER A 1 121 ? -0.915 9.356 -8.798 1.00 90.50 121 SER A C 1
ATOM 850 O O . SER A 1 121 ? -1.190 8.295 -9.359 1.00 90.50 121 SER A O 1
ATOM 852 N N . LEU A 1 122 ? -1.698 9.868 -7.841 1.00 92.81 122 LEU A N 1
ATOM 853 C CA . LEU A 1 122 ? -2.828 9.145 -7.267 1.00 92.81 122 LEU A CA 1
ATOM 854 C C . LEU A 1 122 ? -4.147 9.475 -7.964 1.00 92.81 122 LEU A C 1
ATOM 856 O O . LEU A 1 122 ? -4.533 10.628 -8.148 1.00 92.81 122 LEU A O 1
ATOM 860 N N . VAL A 1 123 ? -4.914 8.427 -8.254 1.00 91.69 123 VAL A N 1
ATOM 861 C CA . VAL A 1 123 ? -6.303 8.568 -8.697 1.00 91.69 123 VAL A CA 1
ATOM 862 C C . VAL A 1 123 ? -7.152 9.153 -7.565 1.00 91.69 123 VAL A C 1
ATOM 864 O O . VAL A 1 123 ? -7.123 8.664 -6.433 1.00 91.69 123 VAL A O 1
ATOM 867 N N . GLY A 1 124 ? -7.933 10.189 -7.883 1.00 90.19 124 GLY A N 1
ATOM 868 C CA . GLY A 1 124 ? -8.759 10.934 -6.926 1.00 90.19 124 GLY A CA 1
ATOM 869 C C . GLY A 1 124 ? -7.948 11.752 -5.919 1.00 90.19 124 GLY A C 1
ATOM 870 O O . GLY A 1 124 ? -8.426 12.018 -4.820 1.00 90.19 124 GLY A O 1
ATOM 871 N N . ALA A 1 125 ? -6.711 12.121 -6.264 1.00 88.94 125 ALA A N 1
ATOM 872 C CA . ALA A 1 125 ? -5.971 13.113 -5.501 1.00 88.94 125 ALA A CA 1
ATOM 873 C C . ALA A 1 125 ? -6.718 14.460 -5.482 1.00 88.94 125 ALA A C 1
ATOM 875 O O . ALA A 1 125 ? -7.296 14.859 -6.500 1.00 88.94 125 ALA A O 1
ATOM 876 N N . PRO A 1 126 ? -6.702 15.182 -4.350 1.00 84.88 126 PRO A N 1
ATOM 877 C CA . PRO A 1 126 ? -7.256 16.526 -4.280 1.00 84.88 126 PRO A CA 1
ATOM 878 C C . PRO A 1 126 ? -6.482 17.491 -5.194 1.00 84.88 126 PRO A C 1
ATOM 880 O O . PRO A 1 126 ? -5.293 17.318 -5.451 1.00 84.88 126 PRO A O 1
ATOM 883 N N . ALA A 1 127 ? -7.156 18.545 -5.665 1.00 80.94 127 ALA A N 1
ATOM 884 C CA . ALA A 1 127 ? -6.574 19.540 -6.578 1.00 80.94 127 ALA A CA 1
ATOM 885 C C . ALA A 1 127 ? -5.432 20.372 -5.956 1.00 80.94 127 ALA A C 1
ATOM 887 O O . ALA A 1 127 ? -4.660 21.012 -6.668 1.00 80.94 127 ALA A O 1
ATOM 888 N N . SER A 1 128 ? -5.334 20.375 -4.630 1.00 80.69 128 SER A N 1
ATOM 889 C CA . SER A 1 128 ? -4.280 21.016 -3.851 1.00 80.69 128 SER A CA 1
ATOM 890 C C . SER A 1 128 ? -3.819 20.068 -2.753 1.00 80.69 128 SER A C 1
ATOM 892 O O . SER A 1 128 ? -4.564 19.163 -2.373 1.00 80.69 128 SER A O 1
ATOM 894 N N . THR A 1 129 ? -2.630 20.307 -2.197 1.00 79.38 129 THR A N 1
ATOM 895 C CA . THR A 1 129 ? -2.153 19.563 -1.026 1.00 79.38 129 THR A CA 1
ATOM 896 C C . THR A 1 129 ? -3.220 19.600 0.075 1.00 79.38 129 THR A C 1
ATOM 898 O O . THR A 1 129 ? -3.658 20.695 0.448 1.00 79.38 129 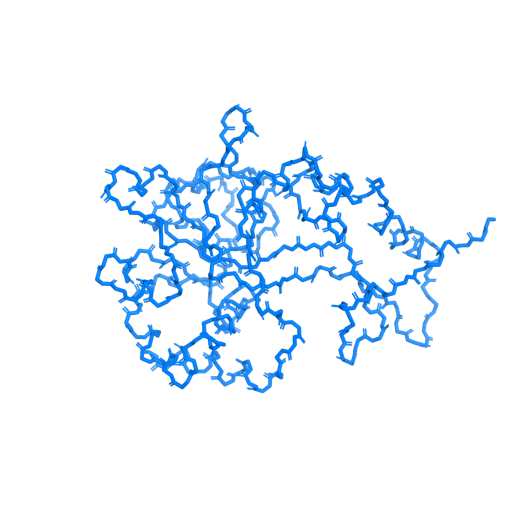THR A O 1
ATOM 901 N N . PRO A 1 130 ? -3.689 18.440 0.558 1.00 85.94 130 PRO A N 1
ATOM 902 C CA . PRO A 1 130 ? -4.697 18.393 1.602 1.00 85.94 130 PRO A CA 1
ATOM 903 C C . PRO A 1 130 ? -4.112 18.851 2.939 1.00 85.94 130 PRO A C 1
ATOM 905 O O . PRO A 1 130 ? -2.903 18.813 3.166 1.00 85.94 130 PRO A O 1
ATOM 908 N N . SER A 1 131 ? -4.991 19.274 3.843 1.00 90.94 131 SER A N 1
ATOM 909 C CA . SER A 1 131 ? -4.645 19.419 5.255 1.00 90.94 131 SER A CA 1
ATOM 910 C C . SER A 1 131 ? -4.391 18.052 5.898 1.00 90.94 131 SER A C 1
ATOM 912 O O . SER A 1 131 ? -4.760 17.018 5.340 1.00 90.94 131 SER A O 1
ATOM 914 N N . ALA A 1 132 ? -3.836 18.052 7.112 1.00 93.50 132 ALA A N 1
ATOM 915 C CA . ALA A 1 132 ? -3.792 16.861 7.953 1.00 93.50 132 ALA A CA 1
ATOM 916 C C . ALA A 1 132 ? -5.199 16.248 8.099 1.00 93.50 132 ALA A C 1
ATOM 918 O O . ALA A 1 132 ? -6.171 16.957 8.384 1.00 93.50 132 ALA A O 1
ATOM 919 N N . GLY A 1 133 ? -5.301 14.942 7.862 1.00 94.75 133 GLY A N 1
ATOM 920 C CA . GLY A 1 133 ? -6.528 14.176 8.028 1.00 94.75 133 GLY A CA 1
ATOM 921 C C . GLY A 1 133 ? -6.748 13.695 9.466 1.00 94.75 133 GLY A C 1
ATOM 922 O O . GLY A 1 133 ? -6.060 14.104 10.398 1.00 94.75 133 GLY A O 1
ATOM 923 N N . LEU A 1 134 ? -7.732 12.814 9.651 1.00 96.00 134 LEU A N 1
ATOM 924 C CA . LEU A 1 134 ? -8.161 12.333 10.972 1.00 96.00 134 LEU A CA 1
ATOM 925 C C . LEU A 1 134 ? -7.647 10.932 11.321 1.00 96.00 134 LEU A C 1
ATOM 927 O O . LEU A 1 134 ? -7.671 10.551 12.489 1.00 96.00 134 LEU A O 1
ATOM 931 N N . TYR A 1 135 ? -7.223 10.156 10.324 1.00 98.25 135 TYR A N 1
ATOM 932 C CA . TYR A 1 135 ? -6.915 8.739 10.485 1.00 98.25 135 TYR A CA 1
ATOM 933 C C . TYR A 1 135 ? -5.398 8.545 10.516 1.00 98.25 135 TYR A C 1
ATOM 935 O O . TYR A 1 135 ? -4.735 8.839 9.522 1.00 98.25 135 TYR A O 1
ATOM 943 N N . PRO A 1 136 ? -4.818 8.061 11.623 1.00 98.25 136 PRO A N 1
ATOM 944 C CA . PRO A 1 136 ? -3.374 7.872 11.727 1.00 98.25 136 PRO A CA 1
ATOM 945 C C . PRO A 1 136 ? -2.865 6.628 11.009 1.00 98.25 136 PRO A C 1
ATOM 947 O O . PRO A 1 136 ? -1.667 6.529 10.750 1.00 98.25 136 PRO A O 1
ATOM 950 N N . LEU A 1 137 ? -3.751 5.690 10.672 1.00 98.50 137 LEU A N 1
ATOM 951 C CA . LEU A 1 137 ? -3.430 4.500 9.898 1.00 98.50 137 LEU A CA 1
ATOM 952 C C . LEU A 1 137 ? -4.097 4.608 8.524 1.00 98.50 137 LEU A C 1
ATOM 954 O O . LEU A 1 137 ? -5.302 4.844 8.431 1.00 98.50 137 LEU A O 1
ATOM 958 N N . VAL A 1 138 ? -3.335 4.399 7.454 1.00 98.56 138 VAL A N 1
ATOM 959 C CA . VAL A 1 138 ? -3.862 4.393 6.083 1.00 98.56 138 VAL A CA 1
ATOM 960 C C . VAL A 1 138 ? -3.327 3.206 5.298 1.00 98.56 138 VAL A C 1
ATOM 962 O O . VAL A 1 138 ? -2.149 2.882 5.391 1.00 98.56 138 VAL A O 1
ATOM 965 N N . VAL A 1 139 ? -4.172 2.554 4.506 1.00 98.12 139 VAL A N 1
ATOM 966 C CA . VAL A 1 139 ? -3.712 1.551 3.540 1.00 98.12 139 VAL A CA 1
ATOM 967 C C . VAL A 1 139 ? -3.195 2.259 2.288 1.00 98.12 139 VAL A C 1
ATOM 969 O O . VAL A 1 139 ? -3.956 2.935 1.591 1.00 98.12 139 VAL A O 1
ATOM 972 N N . ALA A 1 140 ? -1.909 2.089 1.993 1.00 96.75 140 ALA A N 1
ATOM 973 C CA . ALA A 1 140 ? -1.234 2.744 0.877 1.00 96.75 140 ALA A CA 1
ATOM 974 C C . ALA A 1 140 ? -0.025 1.924 0.384 1.00 96.75 140 ALA A C 1
ATOM 976 O O . ALA A 1 140 ? 0.451 1.033 1.094 1.00 96.75 140 ALA A O 1
ATOM 977 N N . PRO A 1 141 ? 0.496 2.216 -0.820 1.00 94.56 141 PRO A N 1
ATOM 978 C CA . PRO A 1 141 ? 1.804 1.718 -1.233 1.00 94.56 141 PRO A CA 1
ATOM 979 C C . PRO A 1 141 ? 2.926 2.204 -0.297 1.00 94.56 141 PRO A C 1
ATOM 981 O O . PRO A 1 141 ? 2.883 3.329 0.208 1.00 94.56 141 PRO A O 1
ATOM 984 N N . ALA A 1 142 ? 3.937 1.368 -0.069 1.00 89.62 142 ALA A N 1
ATOM 985 C CA . ALA A 1 142 ? 5.045 1.611 0.854 1.00 89.62 142 ALA A CA 1
ATOM 986 C C . ALA A 1 142 ? 5.890 2.829 0.453 1.00 89.62 142 ALA A C 1
ATOM 988 O O . ALA A 1 142 ? 6.459 3.502 1.318 1.00 89.62 142 ALA A O 1
ATOM 989 N N . SER A 1 143 ? 5.910 3.170 -0.838 1.00 91.75 143 SER A N 1
ATOM 990 C CA . SER A 1 143 ? 6.485 4.410 -1.374 1.00 91.75 143 SER A CA 1
ATOM 991 C C . SER A 1 143 ? 5.928 5.681 -0.720 1.00 91.75 143 SER A C 1
ATOM 993 O O . SER A 1 143 ? 6.625 6.699 -0.689 1.00 91.75 143 SER A O 1
ATOM 995 N N . LEU A 1 144 ? 4.745 5.627 -0.088 1.00 94.62 144 LEU A N 1
ATOM 996 C CA . LEU A 1 144 ? 4.219 6.720 0.734 1.00 94.62 144 LEU A CA 1
ATOM 997 C C . LEU A 1 144 ? 5.217 7.155 1.818 1.00 94.62 144 LEU A C 1
ATOM 999 O O . LEU A 1 144 ? 5.364 8.349 2.076 1.00 94.62 144 LEU A O 1
ATOM 1003 N N . ALA A 1 145 ? 5.947 6.218 2.426 1.00 92.31 145 ALA A N 1
ATOM 1004 C CA . ALA A 1 145 ? 6.939 6.559 3.441 1.00 92.31 145 ALA A CA 1
ATOM 1005 C C . ALA A 1 145 ? 8.127 7.344 2.844 1.00 92.31 145 ALA A C 1
ATOM 1007 O O . ALA A 1 145 ? 8.624 8.272 3.483 1.00 92.31 145 ALA A O 1
ATOM 1008 N N . SER A 1 146 ? 8.531 7.074 1.598 1.00 91.25 146 SER A N 1
ATOM 1009 C CA . SER A 1 146 ? 9.509 7.913 0.885 1.00 91.25 146 SER A CA 1
ATOM 1010 C C . SER A 1 146 ? 8.931 9.267 0.453 1.00 91.25 146 SER A C 1
ATOM 1012 O O . SER A 1 146 ? 9.666 10.249 0.354 1.00 91.25 146 SER A O 1
ATOM 1014 N N . ALA A 1 147 ? 7.622 9.342 0.209 1.00 92.75 147 ALA A N 1
ATOM 1015 C CA . ALA A 1 147 ? 6.929 10.577 -0.154 1.00 92.75 147 ALA A CA 1
ATOM 1016 C C . ALA A 1 147 ? 6.633 11.499 1.040 1.00 92.75 147 ALA A C 1
ATOM 1018 O O . ALA A 1 147 ? 6.327 12.671 0.824 1.00 92.75 147 ALA A O 1
ATOM 1019 N N . ALA A 1 148 ? 6.720 10.980 2.267 1.00 93.38 148 ALA A N 1
ATOM 1020 C CA . ALA A 1 148 ? 6.470 11.690 3.520 1.00 93.38 148 ALA A CA 1
ATOM 1021 C C . ALA A 1 148 ? 7.727 11.744 4.409 1.00 93.38 148 ALA A C 1
ATOM 1023 O O . ALA A 1 148 ? 7.647 11.576 5.627 1.00 93.38 148 ALA A O 1
ATOM 1024 N N . LEU A 1 149 ? 8.907 11.927 3.809 1.00 90.12 149 LEU A N 1
ATOM 1025 C CA . LEU A 1 149 ? 10.151 12.091 4.564 1.00 90.12 149 LEU A CA 1
ATOM 1026 C C . LEU A 1 149 ? 10.116 13.353 5.439 1.00 90.12 149 LEU A C 1
ATOM 1028 O O . LEU A 1 149 ? 9.512 14.368 5.086 1.00 90.12 149 LEU A O 1
ATOM 1032 N N . THR A 1 150 ? 10.797 13.298 6.579 1.00 86.50 150 THR A N 1
ATOM 1033 C CA . THR A 1 150 ? 11.023 14.461 7.437 1.00 86.50 150 THR A CA 1
ATOM 1034 C C . THR A 1 150 ? 11.919 15.480 6.734 1.00 86.50 150 THR A C 1
ATOM 1036 O O . THR A 1 150 ? 12.563 15.204 5.721 1.00 86.50 150 THR A O 1
ATOM 1039 N N . ASN A 1 151 ? 12.004 16.683 7.294 1.00 78.12 151 ASN A N 1
ATOM 1040 C CA . ASN A 1 151 ? 12.849 17.759 6.776 1.00 78.12 151 ASN A CA 1
ATOM 1041 C C . ASN A 1 151 ? 14.344 17.395 6.689 1.00 78.12 151 ASN A C 1
ATOM 1043 O O . ASN A 1 151 ? 15.062 18.000 5.896 1.00 78.12 151 ASN A O 1
ATOM 1047 N N . THR A 1 152 ? 14.820 16.428 7.480 1.00 77.00 152 THR A N 1
ATOM 1048 C CA . THR A 1 152 ? 16.202 15.927 7.399 1.00 77.00 152 THR A CA 1
ATOM 1049 C C . THR A 1 152 ? 16.392 14.893 6.288 1.00 77.00 152 THR A C 1
ATOM 1051 O O . THR A 1 152 ? 17.527 14.581 5.939 1.00 77.00 152 THR A O 1
ATOM 1054 N N . GLY A 1 153 ? 15.305 14.351 5.728 1.00 73.56 153 GLY A N 1
ATOM 1055 C CA . GLY A 1 153 ? 15.325 13.336 4.675 1.00 73.56 153 GLY A CA 1
ATOM 1056 C C . GLY A 1 153 ? 15.787 11.946 5.126 1.00 73.56 153 GLY A C 1
ATOM 1057 O O . GLY A 1 153 ? 15.815 11.039 4.300 1.00 73.56 153 GLY A O 1
ATOM 1058 N N . ALA A 1 154 ? 16.141 11.781 6.405 1.00 73.75 154 ALA A N 1
ATOM 1059 C CA . ALA A 1 154 ? 16.668 10.539 6.976 1.00 73.75 154 ALA A CA 1
ATOM 1060 C C . ALA A 1 154 ? 15.590 9.677 7.655 1.00 73.75 154 ALA A C 1
ATOM 1062 O O . ALA A 1 154 ? 15.789 8.483 7.860 1.00 73.75 154 ALA A O 1
ATOM 1063 N N . GLU A 1 155 ? 14.445 10.274 7.990 1.00 83.56 155 GLU A N 1
ATOM 1064 C CA . GLU A 1 155 ? 13.300 9.605 8.609 1.00 83.56 155 GLU A CA 1
ATOM 1065 C C . GLU A 1 155 ? 12.025 9.909 7.821 1.00 83.56 155 GLU A C 1
ATOM 1067 O O . GLU A 1 155 ? 12.002 10.803 6.976 1.00 83.56 155 GLU A O 1
ATOM 1072 N N . SER A 1 156 ? 10.945 9.188 8.114 1.00 91.00 156 SER A N 1
ATOM 1073 C CA . SER A 1 156 ? 9.628 9.407 7.517 1.00 91.00 156 SER A CA 1
ATOM 1074 C C . SER A 1 156 ? 8.577 9.664 8.585 1.00 91.00 156 SER A C 1
ATOM 1076 O O . SER A 1 156 ? 8.615 9.047 9.649 1.00 91.00 156 SER A O 1
ATOM 1078 N N . TYR A 1 157 ? 7.606 10.526 8.281 1.00 92.94 157 TYR A N 1
ATOM 1079 C CA . TYR A 1 157 ? 6.367 10.625 9.055 1.00 92.94 157 TYR A CA 1
ATOM 1080 C C . TYR A 1 157 ? 5.557 9.322 8.976 1.00 92.94 157 TYR A C 1
ATOM 1082 O O . TYR A 1 157 ? 4.857 8.977 9.926 1.00 92.94 157 TYR A O 1
ATOM 1090 N N . GLY A 1 158 ? 5.696 8.574 7.876 1.00 93.38 158 GLY A N 1
ATOM 1091 C CA . GLY A 1 158 ? 5.088 7.265 7.681 1.00 93.38 158 GLY A CA 1
ATOM 1092 C C . GLY A 1 158 ? 5.920 6.113 8.250 1.00 93.38 158 GLY A C 1
ATOM 1093 O O . GLY A 1 158 ? 7.144 6.055 8.123 1.00 93.38 158 GLY A O 1
ATOM 1094 N N . ALA A 1 159 ? 5.240 5.143 8.850 1.00 92.25 159 ALA A N 1
ATOM 1095 C CA . ALA A 1 159 ? 5.787 3.852 9.246 1.00 92.25 159 ALA A CA 1
ATOM 1096 C C . ALA A 1 159 ? 4.963 2.729 8.604 1.00 92.25 159 ALA A C 1
ATOM 1098 O O . ALA A 1 159 ? 3.859 2.457 9.081 1.00 92.25 159 ALA A O 1
ATOM 1099 N N . PRO A 1 160 ? 5.460 2.070 7.544 1.00 92.50 160 PRO A N 1
ATOM 1100 C CA . PRO A 1 160 ? 4.834 0.857 7.042 1.00 92.50 160 PRO A CA 1
ATOM 1101 C C . PRO A 1 160 ? 4.799 -0.213 8.139 1.00 92.50 160 PRO A C 1
ATOM 1103 O O . PRO A 1 160 ? 5.823 -0.554 8.733 1.00 92.50 160 PRO A O 1
ATOM 1106 N N . VAL A 1 161 ? 3.609 -0.734 8.419 1.00 92.31 161 VAL A N 1
ATOM 1107 C CA . VAL A 1 161 ? 3.383 -1.806 9.383 1.00 92.31 161 VAL A CA 1
ATOM 1108 C C . VAL A 1 161 ? 3.692 -3.126 8.698 1.00 92.31 161 VAL A C 1
ATOM 1110 O O . VAL A 1 161 ? 2.848 -3.709 8.020 1.00 92.31 161 VAL A O 1
ATOM 1113 N N . ALA A 1 162 ? 4.922 -3.583 8.872 1.00 89.00 162 ALA A N 1
ATOM 1114 C CA . ALA A 1 162 ? 5.482 -4.726 8.171 1.00 89.00 162 ALA A CA 1
ATOM 1115 C C . ALA A 1 162 ? 4.581 -5.975 8.087 1.00 89.00 162 ALA A C 1
ATOM 1117 O O . ALA A 1 162 ? 4.365 -6.455 6.976 1.00 89.00 162 ALA A O 1
ATOM 1118 N N . PRO A 1 163 ? 3.968 -6.464 9.183 1.00 88.88 163 PRO A N 1
ATOM 1119 C CA . PRO A 1 163 ? 3.138 -7.671 9.123 1.00 88.88 163 PRO A CA 1
ATOM 1120 C C . PRO A 1 163 ? 1.788 -7.474 8.421 1.00 88.88 163 PRO A C 1
ATOM 1122 O O . PRO A 1 163 ? 1.039 -8.426 8.254 1.00 88.88 163 PRO A O 1
ATOM 1125 N N . THR A 1 164 ? 1.444 -6.250 8.014 1.00 92.12 164 THR A N 1
ATOM 1126 C CA . THR A 1 164 ? 0.252 -5.966 7.191 1.00 92.12 164 THR A CA 1
ATOM 1127 C C . THR A 1 164 ? 0.574 -5.876 5.702 1.00 92.12 164 THR A C 1
ATOM 1129 O O . THR A 1 164 ? -0.339 -5.723 4.892 1.00 92.12 164 THR A O 1
ATOM 1132 N N . CYS A 1 165 ? 1.859 -5.915 5.344 1.00 92.50 165 CYS A N 1
ATOM 1133 C CA . CYS A 1 165 ? 2.298 -5.705 3.980 1.00 92.50 165 CYS A CA 1
ATOM 1134 C C . CYS A 1 165 ? 2.028 -6.931 3.103 1.00 92.50 165 CYS A C 1
ATOM 1136 O O . CYS A 1 165 ? 2.232 -8.073 3.515 1.00 92.50 165 CYS A O 1
ATOM 1138 N N . ILE A 1 166 ? 1.657 -6.674 1.854 1.00 91.88 166 ILE A N 1
ATOM 1139 C CA . ILE A 1 166 ? 1.668 -7.657 0.772 1.00 91.88 166 ILE A CA 1
ATOM 1140 C C . ILE A 1 166 ? 2.625 -7.189 -0.315 1.00 91.88 166 ILE A C 1
ATOM 1142 O O . ILE A 1 166 ? 2.643 -6.008 -0.680 1.00 91.88 166 ILE A O 1
ATOM 1146 N N . ALA A 1 167 ? 3.452 -8.110 -0.809 1.00 90.62 167 ALA A N 1
ATOM 1147 C CA . ALA A 1 167 ? 4.426 -7.782 -1.833 1.00 90.62 167 ALA A CA 1
ATOM 1148 C C . ALA A 1 167 ? 3.709 -7.406 -3.134 1.00 90.62 167 ALA A C 1
ATOM 1150 O O . ALA A 1 167 ? 2.840 -8.141 -3.606 1.00 90.62 167 ALA A O 1
ATOM 1151 N N . ARG A 1 168 ? 4.089 -6.257 -3.701 1.00 90.62 168 ARG A N 1
ATOM 1152 C CA . ARG A 1 168 ? 3.574 -5.756 -4.980 1.00 90.62 168 ARG A CA 1
ATOM 1153 C C . ARG A 1 168 ? 4.736 -5.489 -5.915 1.00 90.62 168 ARG A C 1
ATOM 1155 O O . ARG A 1 168 ? 5.552 -4.594 -5.683 1.00 90.62 168 ARG A O 1
ATOM 1162 N N . THR A 1 169 ? 4.791 -6.269 -6.984 1.00 90.31 169 THR A N 1
ATOM 1163 C CA . THR A 1 169 ? 5.763 -6.093 -8.060 1.00 90.31 169 THR A CA 1
ATOM 1164 C C . THR A 1 169 ? 5.166 -5.195 -9.138 1.00 90.31 169 THR A C 1
ATOM 1166 O O . THR A 1 169 ? 4.021 -5.363 -9.551 1.00 90.31 169 THR A O 1
ATOM 1169 N N . LEU A 1 170 ? 5.945 -4.217 -9.592 1.00 90.88 170 LEU A N 1
ATOM 1170 C CA . LEU A 1 170 ? 5.574 -3.316 -10.672 1.00 90.88 170 LEU A CA 1
ATOM 1171 C C . LEU A 1 170 ? 6.044 -3.900 -12.001 1.00 90.88 170 LEU A C 1
ATOM 1173 O O . LEU A 1 170 ? 7.221 -4.238 -12.154 1.00 90.88 170 LEU A O 1
ATOM 1177 N N . TYR A 1 171 ? 5.128 -3.983 -12.961 1.00 89.75 171 TYR A N 1
ATOM 1178 C CA . TYR A 1 171 ? 5.373 -4.592 -14.262 1.00 89.75 171 TYR A CA 1
ATOM 1179 C C . TYR A 1 171 ? 5.259 -3.566 -15.384 1.00 89.75 171 TYR A C 1
ATOM 1181 O O . TYR A 1 171 ? 4.299 -2.799 -15.456 1.00 89.75 171 TYR A O 1
ATOM 1189 N N . ALA A 1 172 ? 6.222 -3.587 -16.297 1.00 86.38 172 ALA A N 1
ATOM 1190 C CA . ALA A 1 172 ? 6.073 -3.004 -17.614 1.00 86.38 172 ALA A CA 1
ATOM 1191 C C . ALA A 1 172 ? 5.365 -4.041 -18.491 1.00 86.38 172 ALA A C 1
ATOM 1193 O O . ALA A 1 172 ? 5.729 -5.221 -18.492 1.00 86.38 172 ALA A O 1
ATOM 1194 N N . ALA A 1 173 ? 4.342 -3.609 -19.227 1.00 72.75 173 ALA A N 1
ATOM 1195 C CA . ALA A 1 173 ? 3.694 -4.473 -20.200 1.00 72.75 173 ALA A CA 1
ATOM 1196 C C . ALA A 1 173 ? 4.700 -4.833 -21.302 1.00 72.75 173 ALA A C 1
ATOM 1198 O O . ALA A 1 173 ? 5.180 -3.953 -22.019 1.00 72.75 173 ALA A O 1
ATOM 1199 N N . GLY A 1 174 ? 5.014 -6.117 -21.456 1.00 66.19 174 GLY A N 1
ATOM 1200 C CA . GLY A 1 174 ? 5.605 -6.608 -22.695 1.00 66.19 174 GLY A CA 1
ATOM 1201 C C . GLY A 1 174 ? 4.540 -6.717 -23.773 1.00 66.19 174 GLY A C 1
ATOM 1202 O O . GLY A 1 174 ? 3.354 -6.912 -23.501 1.00 66.19 174 GLY A O 1
ATOM 1203 N N . VAL A 1 175 ? 4.965 -6.561 -25.022 1.00 54.66 175 VAL A N 1
ATOM 1204 C CA . VAL A 1 175 ? 4.074 -6.738 -26.170 1.00 54.66 175 VAL A CA 1
ATOM 1205 C C . VAL A 1 175 ? 3.729 -8.231 -26.285 1.00 54.66 175 VAL A C 1
ATOM 1207 O O . VAL A 1 175 ? 4.611 -9.064 -26.068 1.00 54.66 175 VAL A O 1
ATOM 1210 N N . PRO A 1 176 ? 2.461 -8.594 -26.570 1.00 55.44 176 PRO A N 1
ATOM 1211 C CA . PRO A 1 176 ? 2.034 -9.987 -26.680 1.00 55.44 176 PRO A CA 1
ATOM 1212 C C . PRO A 1 176 ? 2.878 -10.780 -27.681 1.00 55.44 176 PRO A C 1
ATOM 1214 O O . PRO A 1 176 ? 3.419 -10.220 -28.631 1.00 55.44 176 PRO A O 1
ATOM 1217 N N . SER A 1 177 ? 2.904 -12.102 -27.506 1.00 54.12 177 SER A N 1
ATOM 1218 C CA . SER A 1 177 ? 3.681 -13.102 -28.261 1.00 54.12 177 SER A CA 1
ATOM 1219 C C . SER A 1 177 ? 3.567 -13.048 -29.799 1.00 54.12 177 SER A C 1
ATOM 1221 O O . SER A 1 177 ? 4.346 -13.704 -30.485 1.00 54.12 177 SER A O 1
ATOM 1223 N N . ALA A 1 178 ? 2.645 -12.249 -30.351 1.00 54.09 178 ALA A N 1
ATOM 1224 C CA . ALA A 1 178 ? 2.427 -12.047 -31.786 1.00 54.09 178 ALA A CA 1
ATOM 1225 C C . ALA A 1 178 ? 2.757 -10.626 -32.306 1.00 54.09 178 ALA A C 1
ATOM 1227 O O . ALA A 1 178 ? 2.585 -10.365 -33.496 1.00 54.09 178 ALA A O 1
ATOM 1228 N N . GLY A 1 179 ? 3.210 -9.698 -31.454 1.00 56.75 179 GLY A N 1
ATOM 1229 C CA . GLY A 1 179 ? 3.571 -8.330 -31.838 1.00 56.75 179 GLY A CA 1
ATOM 1230 C C . GLY A 1 179 ? 5.042 -8.026 -31.566 1.00 56.75 179 GLY A C 1
ATOM 1231 O O . GLY A 1 179 ? 5.573 -8.371 -30.514 1.00 56.75 179 GLY A O 1
ATOM 1232 N N . ALA A 1 180 ? 5.711 -7.342 -32.494 1.00 62.88 180 ALA A N 1
ATOM 1233 C CA . ALA A 1 180 ? 7.043 -6.815 -32.225 1.00 62.88 180 ALA A CA 1
ATOM 1234 C C . ALA A 1 180 ? 6.941 -5.655 -31.219 1.00 62.88 180 ALA A C 1
ATOM 1236 O O . ALA A 1 180 ? 6.263 -4.658 -31.477 1.00 62.88 180 ALA A O 1
ATOM 1237 N N . VAL A 1 181 ? 7.627 -5.767 -30.078 1.00 68.44 181 VAL A N 1
ATOM 1238 C CA . VAL A 1 181 ? 7.982 -4.596 -29.264 1.00 68.44 181 VAL A CA 1
ATOM 1239 C C . VAL A 1 181 ? 8.845 -3.694 -30.144 1.00 68.44 181 VAL A C 1
ATOM 1241 O O . VAL A 1 181 ? 9.766 -4.185 -30.793 1.00 68.44 181 VAL A O 1
ATOM 1244 N N . SER A 1 182 ? 8.571 -2.388 -30.195 1.00 77.69 182 SER A N 1
ATOM 1245 C CA . SER A 1 182 ? 9.490 -1.481 -30.888 1.00 77.69 182 SER A CA 1
ATOM 1246 C C . SER A 1 182 ? 10.864 -1.522 -30.212 1.00 77.69 182 SER A C 1
ATOM 1248 O O . SER A 1 182 ? 10.946 -1.643 -28.988 1.00 77.69 182 SER A O 1
ATOM 1250 N N . ASP A 1 183 ? 11.946 -1.357 -30.976 1.00 80.94 183 ASP A N 1
ATOM 1251 C CA . ASP A 1 183 ? 13.308 -1.326 -30.418 1.00 80.94 183 ASP A CA 1
ATOM 1252 C C . ASP A 1 183 ? 13.442 -0.309 -29.272 1.00 80.94 183 ASP A C 1
ATOM 1254 O O . ASP A 1 183 ? 14.160 -0.541 -28.299 1.00 80.94 183 ASP A O 1
ATOM 1258 N N . GLY A 1 184 ? 12.701 0.802 -29.353 1.00 82.12 184 GLY A N 1
ATOM 1259 C CA . GLY A 1 184 ? 12.626 1.811 -28.298 1.00 82.12 184 GLY A CA 1
ATOM 1260 C C . GLY A 1 184 ? 11.961 1.304 -27.016 1.00 82.12 184 GLY A C 1
ATOM 1261 O O . GLY A 1 184 ? 12.510 1.499 -25.935 1.00 82.12 184 GLY A O 1
ATOM 1262 N N . ALA A 1 185 ? 10.817 0.620 -27.114 1.00 81.69 185 ALA A N 1
ATOM 1263 C CA . ALA A 1 185 ? 10.148 0.049 -25.944 1.00 81.69 185 ALA A CA 1
ATOM 1264 C C . ALA A 1 185 ? 10.975 -1.085 -25.317 1.00 81.69 185 ALA A C 1
ATOM 1266 O O . ALA A 1 185 ? 11.114 -1.133 -24.097 1.00 81.69 185 ALA A O 1
ATOM 1267 N N . ALA A 1 186 ? 11.611 -1.931 -26.132 1.00 80.06 186 ALA A N 1
ATOM 1268 C CA . ALA A 1 186 ? 12.522 -2.961 -25.640 1.00 80.06 186 ALA A CA 1
ATOM 1269 C C . ALA A 1 186 ? 13.742 -2.347 -24.929 1.00 80.06 186 ALA A C 1
ATOM 1271 O O . ALA A 1 186 ? 14.114 -2.789 -23.843 1.00 80.06 186 ALA A O 1
ATOM 1272 N N . SER A 1 187 ? 14.317 -1.279 -25.492 1.00 85.31 187 SER A N 1
ATOM 1273 C CA . SER A 1 187 ? 15.433 -0.549 -24.876 1.00 85.31 187 SER A CA 1
ATOM 1274 C C . SER A 1 187 ? 15.036 0.129 -23.563 1.00 85.31 187 SER A C 1
ATOM 1276 O O . SER A 1 187 ? 15.818 0.111 -22.616 1.00 85.31 187 SER A O 1
ATOM 1278 N N . LEU A 1 188 ? 13.826 0.693 -23.476 1.00 88.00 188 LEU A N 1
ATOM 1279 C CA . LEU A 1 188 ? 13.308 1.288 -22.243 1.00 88.00 188 LEU A CA 1
ATOM 1280 C C . LEU A 1 188 ? 13.104 0.233 -21.151 1.00 88.00 188 LEU A C 1
ATOM 1282 O O . LEU A 1 188 ? 13.541 0.440 -20.023 1.00 88.00 188 LEU A O 1
ATOM 1286 N N . ILE A 1 189 ? 12.476 -0.898 -21.482 1.00 86.44 189 ILE A N 1
ATOM 1287 C CA . ILE A 1 189 ? 12.262 -1.999 -20.534 1.00 86.44 189 ILE A CA 1
ATOM 1288 C C . ILE A 1 189 ? 13.611 -2.540 -20.045 1.00 86.44 189 ILE A C 1
ATOM 1290 O O . ILE A 1 189 ? 13.818 -2.692 -18.844 1.00 86.44 189 ILE A O 1
ATOM 1294 N N . ALA A 1 190 ? 14.564 -2.757 -20.951 1.00 85.31 190 ALA A N 1
ATOM 1295 C CA . ALA A 1 190 ? 15.904 -3.194 -20.578 1.00 85.31 190 ALA A CA 1
ATOM 1296 C C . ALA A 1 190 ? 16.643 -2.159 -19.710 1.00 85.31 190 ALA A C 1
ATOM 1298 O O . ALA A 1 190 ? 17.340 -2.534 -18.768 1.00 85.31 190 ALA A O 1
ATOM 1299 N N . TRP A 1 191 ? 16.476 -0.861 -19.987 1.00 89.81 191 TRP A N 1
ATOM 1300 C CA . TRP A 1 191 ? 17.024 0.201 -19.143 1.00 89.81 191 TRP A CA 1
ATOM 1301 C C . TRP A 1 191 ? 16.402 0.183 -17.746 1.00 89.81 191 TRP A C 1
ATOM 1303 O O . TRP A 1 191 ? 17.156 0.228 -16.778 1.00 89.81 191 TRP A O 1
ATOM 1313 N N . LEU A 1 192 ? 15.073 0.040 -17.634 1.00 90.62 192 LEU A N 1
ATOM 1314 C CA . LEU A 1 192 ? 14.349 -0.049 -16.360 1.00 90.62 192 LEU A CA 1
ATOM 1315 C C . LEU A 1 192 ? 14.871 -1.184 -15.469 1.00 90.62 192 LEU A C 1
ATOM 1317 O O . LEU A 1 192 ? 14.940 -1.017 -14.255 1.00 90.62 192 LEU A O 1
ATOM 1321 N N . GLN A 1 193 ? 15.286 -2.308 -16.056 1.00 87.06 193 GLN A N 1
ATOM 1322 C CA . GLN A 1 193 ? 15.887 -3.434 -15.329 1.00 87.06 193 GLN A CA 1
ATOM 1323 C C . GLN A 1 193 ? 17.378 -3.237 -15.005 1.00 87.06 193 GLN A C 1
ATOM 1325 O O . GLN A 1 193 ? 17.938 -3.960 -14.181 1.00 87.06 193 GLN A O 1
ATOM 1330 N N . GLY A 1 194 ? 18.037 -2.269 -15.641 1.00 88.62 194 GLY A N 1
ATOM 1331 C CA . GLY A 1 194 ? 19.437 -1.944 -15.400 1.00 88.62 194 GLY A CA 1
ATOM 1332 C C . GLY A 1 194 ? 19.654 -1.201 -14.079 1.00 88.62 194 GLY A C 1
ATOM 1333 O O . GLY A 1 194 ? 18.817 -0.417 -13.633 1.00 88.62 194 GLY A O 1
ATOM 1334 N N . GLY A 1 195 ? 20.836 -1.385 -13.478 1.00 89.94 195 GLY A N 1
ATOM 1335 C CA . GLY A 1 195 ? 21.177 -0.801 -12.174 1.00 89.94 195 GLY A CA 1
ATOM 1336 C C . GLY A 1 195 ? 21.0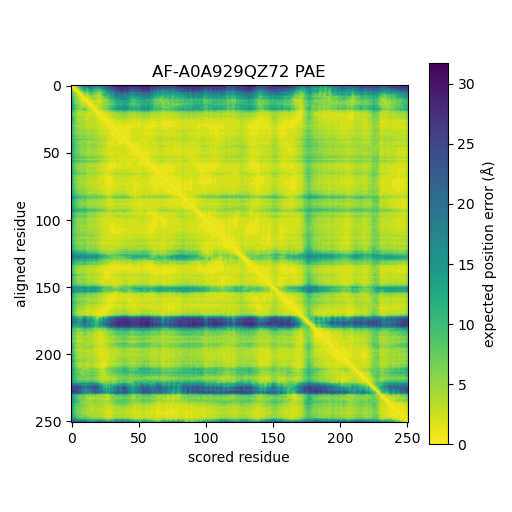27 0.724 -12.099 1.00 89.94 195 GLY A C 1
ATOM 1337 O O . GLY A 1 195 ? 20.634 1.245 -11.061 1.00 89.94 195 GLY A O 1
ATOM 1338 N N . ALA A 1 196 ? 21.263 1.445 -13.202 1.00 91.19 196 ALA A N 1
ATOM 1339 C CA . ALA A 1 196 ? 21.086 2.897 -13.252 1.00 91.19 196 ALA A CA 1
ATOM 1340 C C . ALA A 1 196 ? 19.619 3.321 -13.059 1.00 91.19 196 ALA A C 1
ATOM 1342 O O . ALA A 1 196 ? 19.348 4.236 -12.285 1.00 91.19 196 ALA A O 1
ATOM 1343 N N . ALA A 1 197 ? 18.672 2.647 -13.721 1.00 92.56 197 ALA A N 1
ATOM 1344 C CA . ALA A 1 197 ? 17.252 2.950 -13.566 1.00 92.56 197 ALA A CA 1
ATOM 1345 C C . ALA A 1 197 ? 16.721 2.481 -12.211 1.00 92.56 197 ALA A C 1
ATOM 1347 O O . ALA A 1 197 ? 16.025 3.237 -11.540 1.00 92.56 197 ALA A O 1
ATOM 1348 N N . GLN A 1 198 ? 17.104 1.274 -11.780 1.00 92.69 198 GLN A N 1
ATOM 1349 C CA . GLN A 1 198 ? 16.775 0.753 -10.450 1.00 92.69 198 GLN A CA 1
ATOM 1350 C C . GLN A 1 198 ? 17.211 1.732 -9.352 1.00 92.69 198 GLN A C 1
ATOM 1352 O O . GLN A 1 198 ? 16.424 2.076 -8.471 1.00 92.69 198 GLN A O 1
ATOM 1357 N N . ARG A 1 199 ? 18.441 2.251 -9.446 1.00 93.00 199 ARG A N 1
ATOM 1358 C CA . ARG A 1 199 ? 18.952 3.254 -8.512 1.00 93.00 199 ARG A CA 1
ATOM 1359 C C . ARG A 1 199 ? 18.199 4.579 -8.611 1.00 93.00 199 ARG A C 1
ATOM 1361 O O . ARG A 1 199 ? 17.834 5.126 -7.578 1.00 93.00 199 ARG A O 1
ATOM 1368 N N . ALA A 1 200 ? 17.918 5.069 -9.818 1.00 93.44 200 ALA A N 1
ATOM 1369 C CA . ALA A 1 200 ? 17.172 6.314 -10.005 1.00 93.44 200 ALA A CA 1
ATOM 1370 C C . ALA A 1 200 ? 15.755 6.242 -9.403 1.00 93.44 200 ALA A C 1
ATOM 1372 O O . ALA A 1 200 ? 15.325 7.177 -8.727 1.00 93.44 200 ALA A O 1
ATOM 1373 N N . LEU A 1 201 ? 15.049 5.120 -9.587 1.00 92.19 201 LEU A N 1
ATOM 1374 C CA . LEU A 1 201 ? 13.740 4.871 -8.969 1.00 92.19 201 LEU A CA 1
ATOM 1375 C C . LEU A 1 201 ? 13.831 4.873 -7.437 1.00 92.19 201 LEU A C 1
ATOM 1377 O O . LEU A 1 201 ? 12.985 5.472 -6.769 1.00 92.19 201 LEU A O 1
ATOM 1381 N N . ALA A 1 202 ? 14.881 4.261 -6.888 1.00 91.56 202 ALA A N 1
ATOM 1382 C CA . ALA A 1 202 ? 15.111 4.176 -5.451 1.00 91.56 202 ALA A CA 1
ATOM 1383 C C . ALA A 1 202 ? 15.489 5.531 -4.821 1.00 91.56 202 ALA A C 1
ATOM 1385 O O . ALA A 1 202 ? 14.990 5.889 -3.751 1.00 91.56 202 ALA A O 1
ATOM 1386 N N . GLU A 1 203 ? 16.328 6.320 -5.498 1.00 91.19 203 GLU A N 1
ATOM 1387 C CA . GLU A 1 203 ? 16.697 7.687 -5.105 1.00 91.19 203 GLU A CA 1
ATOM 1388 C C . GLU A 1 203 ? 15.492 8.635 -5.160 1.00 91.19 203 GLU A C 1
ATOM 1390 O O . GLU A 1 203 ? 15.315 9.475 -4.270 1.00 91.19 203 GLU A O 1
ATOM 1395 N N . ALA A 1 204 ? 14.620 8.466 -6.157 1.00 90.00 204 ALA A N 1
ATOM 1396 C CA . ALA A 1 204 ? 13.347 9.176 -6.241 1.00 90.00 204 ALA A CA 1
ATOM 1397 C C . ALA A 1 204 ? 12.331 8.722 -5.176 1.00 90.00 204 ALA A C 1
ATOM 1399 O O . ALA A 1 204 ? 11.391 9.460 -4.895 1.00 90.00 204 ALA A O 1
ATOM 1400 N N . GLY A 1 205 ? 12.512 7.540 -4.574 1.00 88.81 205 GLY A N 1
ATOM 1401 C CA . GLY A 1 205 ? 11.526 6.930 -3.679 1.00 88.81 205 GLY A CA 1
ATOM 1402 C C . GLY A 1 205 ? 10.271 6.434 -4.406 1.00 88.81 205 GLY A C 1
ATOM 1403 O O . GLY A 1 205 ? 9.235 6.256 -3.776 1.00 88.81 205 GLY A O 1
ATOM 1404 N N . ALA A 1 206 ? 10.350 6.250 -5.727 1.00 88.44 206 ALA A N 1
ATOM 1405 C CA . ALA A 1 206 ? 9.220 5.874 -6.575 1.00 88.44 206 ALA A CA 1
ATOM 1406 C C . ALA A 1 206 ? 8.951 4.362 -6.574 1.00 88.44 206 ALA A C 1
ATOM 1408 O O . ALA A 1 206 ? 7.819 3.938 -6.775 1.00 88.44 206 ALA A O 1
ATOM 1409 N N . ALA A 1 207 ? 9.992 3.553 -6.373 1.00 89.62 207 ALA A N 1
ATOM 1410 C CA . ALA A 1 207 ? 9.890 2.108 -6.217 1.00 89.62 207 ALA A CA 1
ATOM 1411 C C . ALA A 1 207 ? 11.125 1.574 -5.484 1.00 89.62 207 ALA A C 1
ATOM 1413 O O . ALA A 1 207 ? 12.227 2.114 -5.620 1.00 89.62 207 ALA A O 1
ATOM 1414 N N . ALA A 1 208 ? 10.955 0.482 -4.746 1.00 89.56 208 ALA A N 1
ATOM 1415 C CA . ALA A 1 208 ? 12.076 -0.305 -4.260 1.00 89.56 208 ALA A CA 1
ATOM 1416 C C . ALA A 1 208 ? 12.681 -1.123 -5.419 1.00 89.56 208 ALA A C 1
ATOM 1418 O O . ALA A 1 208 ? 11.928 -1.685 -6.225 1.00 89.56 208 ALA A O 1
ATOM 1419 N N . PRO A 1 209 ? 14.017 -1.225 -5.508 1.00 89.69 209 PRO A N 1
ATOM 1420 C CA . PRO A 1 209 ? 14.663 -2.061 -6.508 1.00 89.69 209 PRO A CA 1
ATOM 1421 C C . PRO A 1 209 ? 14.301 -3.543 -6.392 1.00 89.69 209 PRO A C 1
ATOM 1423 O O . PRO A 1 209 ? 14.023 -4.050 -5.302 1.00 89.69 209 PRO A O 1
ATOM 1426 N N . LEU A 1 210 ? 14.365 -4.252 -7.520 1.00 85.12 210 LEU A N 1
ATOM 1427 C CA . LEU A 1 210 ? 14.233 -5.712 -7.556 1.00 85.12 210 LEU A CA 1
ATOM 1428 C C . LEU A 1 210 ? 15.381 -6.389 -6.792 1.00 85.12 210 LEU A C 1
ATOM 1430 O O . LEU A 1 210 ? 15.137 -7.288 -5.987 1.00 85.12 210 LEU A O 1
ATOM 1434 N N . ASP A 1 211 ? 16.608 -5.905 -7.005 1.00 83.25 211 ASP A N 1
ATOM 1435 C CA . ASP A 1 211 ? 17.792 -6.238 -6.211 1.00 83.25 211 ASP A CA 1
ATOM 1436 C C . ASP A 1 211 ? 17.983 -5.189 -5.109 1.00 83.25 211 ASP A C 1
ATOM 1438 O O . ASP A 1 211 ? 18.351 -4.041 -5.375 1.00 83.25 211 ASP A O 1
ATOM 1442 N N . SER A 1 212 ? 17.753 -5.592 -3.858 1.00 77.12 212 SER A N 1
ATOM 1443 C CA . SER A 1 212 ? 17.828 -4.701 -2.700 1.00 77.12 212 SER A CA 1
ATOM 1444 C C . SER A 1 212 ? 19.194 -4.039 -2.512 1.00 77.12 212 SER A C 1
ATOM 1446 O O . SER A 1 212 ? 19.238 -2.939 -1.962 1.00 77.12 212 SER A O 1
ATOM 1448 N N . GLY A 1 213 ? 20.290 -4.647 -2.987 1.00 82.69 213 GLY A N 1
ATOM 1449 C CA . GLY A 1 213 ? 21.630 -4.057 -2.884 1.00 82.69 213 GLY A CA 1
ATOM 1450 C C . GLY A 1 213 ? 21.767 -2.748 -3.668 1.00 82.69 213 GLY A C 1
ATOM 1451 O O . GLY A 1 213 ? 22.454 -1.827 -3.237 1.00 82.69 213 GLY A O 1
ATOM 1452 N N . VAL A 1 214 ? 21.038 -2.604 -4.780 1.00 85.31 214 VAL A N 1
ATOM 1453 C CA . VAL A 1 214 ? 21.045 -1.376 -5.599 1.00 85.31 214 VAL A CA 1
ATOM 1454 C C . VAL A 1 214 ? 20.384 -0.199 -4.871 1.00 85.31 214 VAL A C 1
ATOM 1456 O O . VAL A 1 214 ? 20.704 0.964 -5.133 1.00 85.31 214 VAL A O 1
ATOM 1459 N N . GLY A 1 215 ? 19.464 -0.501 -3.953 1.00 83.12 215 GLY A N 1
ATOM 1460 C CA . GLY A 1 215 ? 18.708 0.486 -3.192 1.00 83.12 215 GLY A CA 1
ATOM 1461 C C . GLY A 1 215 ? 19.427 1.010 -1.955 1.00 83.12 215 GLY A C 1
ATOM 1462 O O . GLY A 1 215 ? 18.917 1.945 -1.341 1.00 83.12 215 GLY A O 1
ATOM 1463 N N . GLU A 1 216 ? 20.574 0.454 -1.568 1.00 85.69 216 GLU A N 1
ATOM 1464 C CA . GLU A 1 216 ? 21.256 0.856 -0.339 1.00 85.69 216 GLU A CA 1
ATOM 1465 C C . GLU A 1 216 ? 21.609 2.356 -0.343 1.00 85.69 216 GLU A C 1
ATOM 1467 O O . GLU A 1 216 ? 22.106 2.913 -1.329 1.00 85.69 216 GLU A O 1
ATOM 1472 N N . GLY A 1 217 ? 21.305 3.030 0.771 1.00 84.31 217 GLY A N 1
ATOM 1473 C CA . GLY A 1 217 ? 21.553 4.465 0.931 1.00 84.31 217 GLY A CA 1
ATOM 1474 C C . GLY A 1 217 ? 20.617 5.362 0.115 1.00 84.31 217 GLY A C 1
ATOM 1475 O O . GLY A 1 217 ? 20.942 6.524 -0.116 1.00 84.31 217 GLY A O 1
ATOM 1476 N N . THR A 1 218 ? 19.477 4.840 -0.341 1.00 87.00 218 THR A N 1
ATOM 1477 C CA . THR A 1 218 ? 18.457 5.612 -1.068 1.00 87.00 218 THR A CA 1
ATOM 1478 C C . THR A 1 218 ? 17.180 5.787 -0.247 1.00 87.00 218 THR A C 1
ATOM 1480 O O . THR A 1 218 ? 16.928 5.042 0.706 1.00 87.00 218 THR A O 1
ATOM 1483 N N . ARG A 1 219 ? 16.320 6.724 -0.671 1.00 84.69 219 ARG A N 1
ATOM 1484 C CA . ARG A 1 219 ? 15.021 6.994 -0.031 1.00 84.69 219 ARG A CA 1
ATOM 1485 C C . ARG A 1 219 ? 14.141 5.754 0.089 1.00 84.69 219 ARG A C 1
ATOM 1487 O O . ARG A 1 219 ? 13.476 5.592 1.111 1.00 84.69 219 ARG A O 1
ATOM 1494 N N . ALA A 1 220 ? 14.140 4.892 -0.928 1.00 82.94 220 ALA A N 1
ATOM 1495 C CA . ALA A 1 220 ? 13.374 3.651 -0.894 1.00 82.94 220 ALA A CA 1
ATOM 1496 C C . ALA A 1 220 ? 13.856 2.722 0.233 1.00 82.94 220 ALA A C 1
ATOM 1498 O O . ALA A 1 220 ? 13.034 2.224 0.996 1.00 82.94 220 ALA A O 1
ATOM 1499 N N . SER A 1 221 ? 15.176 2.556 0.404 1.00 78.12 221 SER A N 1
ATOM 1500 C CA . SER A 1 221 ? 15.732 1.683 1.454 1.00 78.12 221 SER A CA 1
ATOM 1501 C C . SER A 1 221 ? 15.458 2.175 2.874 1.00 78.12 221 SER A C 1
ATOM 1503 O O . SER A 1 221 ? 15.246 1.368 3.776 1.00 78.12 221 SER A O 1
ATOM 1505 N N . TRP A 1 222 ? 15.421 3.492 3.084 1.00 72.38 222 TRP A N 1
ATOM 1506 C CA . TRP A 1 222 ? 15.126 4.074 4.395 1.00 72.38 222 TRP A CA 1
ATOM 1507 C C . TRP A 1 222 ? 13.651 3.917 4.774 1.00 72.38 222 TRP A C 1
ATOM 1509 O O . TRP A 1 222 ? 13.332 3.725 5.945 1.00 72.38 222 TRP A O 1
ATOM 1519 N N . ALA A 1 223 ? 12.767 3.947 3.775 1.00 64.69 223 ALA A N 1
ATOM 1520 C CA . ALA A 1 223 ? 11.325 3.805 3.932 1.00 64.69 223 ALA A CA 1
ATOM 1521 C C . ALA A 1 223 ? 10.851 2.342 4.024 1.00 64.69 223 ALA A C 1
ATOM 1523 O O . ALA A 1 223 ? 9.816 2.080 4.633 1.00 64.69 223 ALA A O 1
ATOM 1524 N N . SER A 1 224 ? 11.594 1.391 3.446 1.00 60.84 224 SER A N 1
ATOM 1525 C CA . SER A 1 224 ? 11.201 -0.022 3.344 1.00 60.84 224 SER A CA 1
ATOM 1526 C C . SER A 1 224 ? 11.734 -0.922 4.465 1.00 60.84 224 SER A C 1
ATOM 1528 O O . SER A 1 224 ? 11.631 -2.146 4.357 1.00 60.84 224 SER A O 1
ATOM 1530 N N . GLN A 1 225 ? 12.356 -0.369 5.513 1.00 53.91 225 GLN A N 1
ATOM 1531 C CA . GLN A 1 225 ? 12.892 -1.182 6.607 1.00 53.91 225 GLN A CA 1
ATOM 1532 C C . GLN A 1 225 ? 11.757 -1.921 7.323 1.00 53.91 225 GLN A C 1
ATOM 1534 O O . GLN A 1 225 ? 10.979 -1.323 8.062 1.00 53.91 225 GLN A O 1
ATOM 1539 N N . GLY A 1 226 ? 11.687 -3.235 7.104 1.00 48.25 226 GLY A N 1
ATOM 1540 C CA . GLY A 1 226 ? 10.881 -4.135 7.915 1.00 48.25 226 GLY A CA 1
ATOM 1541 C C . GLY A 1 226 ? 9.848 -4.986 7.192 1.00 48.25 226 GLY A C 1
ATOM 1542 O O . GLY A 1 226 ? 9.318 -5.836 7.882 1.00 48.25 226 GLY A O 1
ATOM 1543 N N . SER A 1 227 ? 9.571 -4.853 5.885 1.00 52.84 227 SER A N 1
ATOM 1544 C CA . SER A 1 227 ? 8.408 -5.483 5.204 1.00 52.84 227 SER A CA 1
ATOM 1545 C C . SER A 1 227 ? 8.380 -7.027 5.083 1.00 52.84 227 SER A C 1
ATOM 1547 O O . SER A 1 227 ? 7.864 -7.531 4.092 1.00 52.84 227 SER A O 1
ATOM 1549 N N . GLY A 1 228 ? 8.919 -7.769 6.066 1.00 51.69 228 GLY A N 1
ATOM 1550 C CA . GLY A 1 228 ? 8.910 -9.231 6.227 1.00 51.69 228 GLY A CA 1
ATOM 1551 C C . GLY A 1 228 ? 7.833 -9.918 5.396 1.00 51.69 228 GLY A C 1
ATOM 1552 O O . GLY A 1 228 ? 6.643 -9.785 5.660 1.00 51.69 228 GLY A O 1
ATOM 1553 N N . ARG A 1 229 ? 8.278 -10.560 4.315 1.00 56.75 229 ARG A N 1
ATOM 1554 C CA . ARG A 1 229 ? 7.436 -10.921 3.176 1.00 56.75 229 ARG A CA 1
ATOM 1555 C C . ARG A 1 229 ? 6.951 -12.350 3.313 1.00 56.75 229 ARG A C 1
ATOM 1557 O O . ARG A 1 229 ? 7.754 -13.264 3.151 1.00 56.75 229 ARG A O 1
ATOM 1564 N N . GLU A 1 230 ? 5.656 -12.537 3.536 1.00 59.47 230 GLU A N 1
ATOM 1565 C CA . GLU A 1 230 ? 5.049 -13.876 3.498 1.00 59.47 230 GLU A CA 1
ATOM 1566 C C . GLU A 1 230 ? 4.016 -14.041 2.369 1.00 59.47 230 GLU A C 1
ATOM 1568 O O . GLU A 1 230 ? 3.836 -15.157 1.890 1.00 59.47 230 GLU A O 1
ATOM 1573 N N . ALA A 1 231 ? 3.400 -12.960 1.865 1.00 76.19 231 ALA A N 1
ATOM 1574 C CA . ALA A 1 231 ? 2.421 -13.017 0.772 1.00 76.19 231 ALA A CA 1
ATOM 1575 C C . ALA A 1 231 ? 2.767 -12.066 -0.388 1.00 76.19 231 ALA A C 1
ATOM 1577 O O . ALA A 1 231 ? 3.145 -10.914 -0.168 1.00 76.19 231 ALA A O 1
ATOM 1578 N N . ASP A 1 232 ? 2.589 -12.545 -1.622 1.00 83.62 232 ASP A N 1
ATOM 1579 C CA . ASP A 1 232 ? 2.727 -11.777 -2.866 1.00 83.62 232 ASP A CA 1
ATOM 1580 C C . ASP A 1 232 ? 1.362 -11.643 -3.547 1.00 83.62 232 ASP A C 1
ATOM 1582 O O . ASP A 1 232 ? 0.625 -12.628 -3.684 1.00 83.62 232 ASP A O 1
ATOM 1586 N N . GLU A 1 233 ? 1.015 -10.425 -3.971 1.00 86.00 233 GLU A N 1
ATOM 1587 C CA . GLU A 1 233 ? -0.306 -10.125 -4.519 1.00 86.00 233 GLU A CA 1
ATOM 1588 C C . GLU A 1 233 ? -0.634 -10.904 -5.803 1.00 86.00 233 GLU A C 1
ATOM 1590 O O . GLU A 1 233 ? -1.804 -11.156 -6.084 1.00 86.00 233 GLU A O 1
ATOM 1595 N N . THR A 1 234 ? 0.381 -11.345 -6.550 1.00 83.94 234 THR A N 1
ATOM 1596 C CA . THR A 1 234 ? 0.224 -12.066 -7.824 1.00 83.94 234 THR A CA 1
ATOM 1597 C C . THR A 1 234 ? 0.001 -13.571 -7.663 1.00 83.94 234 THR A C 1
ATOM 1599 O O . THR A 1 234 ? -0.365 -14.242 -8.625 1.00 83.94 234 THR A O 1
ATOM 1602 N N . THR A 1 235 ? 0.192 -14.110 -6.454 1.00 84.38 235 THR A N 1
ATOM 1603 C CA . THR A 1 235 ? 0.138 -15.563 -6.203 1.00 84.38 235 THR A CA 1
ATOM 1604 C C . THR A 1 235 ? -1.254 -16.091 -5.864 1.00 84.38 235 THR A C 1
ATOM 1606 O O . THR A 1 235 ? -1.481 -17.299 -5.941 1.00 84.38 235 THR A O 1
ATOM 1609 N N . ALA A 1 236 ? -2.195 -15.220 -5.487 1.00 85.12 236 ALA A N 1
ATOM 1610 C CA . ALA A 1 236 ? -3.549 -15.649 -5.155 1.00 85.12 236 ALA A CA 1
ATOM 1611 C C . ALA A 1 236 ? -4.393 -15.893 -6.409 1.00 85.12 236 ALA A C 1
ATOM 1613 O O . ALA A 1 236 ? -4.336 -15.144 -7.384 1.00 85.12 236 ALA A O 1
ATOM 1614 N N . ASP A 1 237 ? -5.246 -16.913 -6.340 1.00 88.44 237 ASP A N 1
ATOM 1615 C CA . ASP A 1 237 ? -6.233 -17.179 -7.379 1.00 88.44 237 ASP A CA 1
ATOM 1616 C C . ASP A 1 237 ? -7.241 -16.008 -7.488 1.00 88.44 237 ASP A C 1
ATOM 1618 O O . ASP A 1 237 ? -7.778 -15.572 -6.460 1.00 88.44 237 ASP A O 1
ATOM 1622 N N . PRO A 1 238 ? -7.564 -15.503 -8.695 1.00 88.56 238 PRO A N 1
ATOM 1623 C CA . PRO A 1 238 ? -8.483 -14.375 -8.858 1.00 88.56 238 PRO A CA 1
ATOM 1624 C C . PRO A 1 238 ? -9.875 -14.580 -8.244 1.00 88.56 238 PRO A C 1
ATOM 1626 O O . PRO A 1 238 ? -10.475 -13.613 -7.766 1.00 88.56 238 PRO A O 1
ATOM 1629 N N . GLN A 1 239 ? -10.402 -15.811 -8.224 1.00 91.62 239 GLN A N 1
ATOM 1630 C CA . GLN A 1 239 ? -11.698 -16.095 -7.598 1.00 91.62 239 GLN A CA 1
ATOM 1631 C C . GLN A 1 239 ? -11.593 -16.001 -6.076 1.00 91.62 239 GLN A C 1
ATOM 1633 O O . GLN A 1 239 ? -12.497 -15.462 -5.437 1.00 91.62 239 GLN A O 1
ATOM 1638 N N . SER A 1 240 ? -10.474 -16.450 -5.497 1.00 91.56 240 SER A N 1
ATOM 1639 C CA . SER A 1 240 ? -10.207 -16.290 -4.062 1.00 91.56 240 SER A CA 1
ATOM 1640 C C . SER A 1 240 ? -10.136 -14.814 -3.645 1.00 91.56 240 SER A C 1
ATOM 1642 O O . SER A 1 240 ? -10.732 -14.430 -2.638 1.00 91.56 240 SER A O 1
ATOM 1644 N N . VAL A 1 241 ? -9.512 -13.959 -4.464 1.00 93.06 241 VAL A N 1
ATOM 1645 C CA . VAL A 1 241 ? -9.457 -12.508 -4.222 1.00 93.06 241 VAL A CA 1
ATOM 1646 C C . VAL A 1 241 ? -10.852 -11.886 -4.322 1.00 93.06 241 VAL A C 1
ATOM 1648 O O . VAL A 1 241 ? -11.243 -11.105 -3.456 1.00 93.06 241 VAL A O 1
ATOM 1651 N N . ALA A 1 242 ? -11.640 -12.257 -5.335 1.00 94.19 242 ALA A N 1
ATOM 1652 C CA . ALA A 1 242 ? -13.014 -11.773 -5.485 1.00 94.19 242 ALA A CA 1
ATOM 1653 C C . ALA A 1 242 ? -13.918 -12.190 -4.308 1.00 94.19 242 ALA A C 1
ATOM 1655 O O . ALA A 1 242 ? -14.723 -11.388 -3.821 1.00 94.19 242 ALA A O 1
ATOM 1656 N N . ALA A 1 243 ? -13.758 -13.420 -3.812 1.00 94.88 243 ALA A N 1
ATOM 1657 C CA . ALA A 1 243 ? -14.456 -13.905 -2.626 1.00 94.88 243 ALA A CA 1
ATOM 1658 C C . ALA A 1 243 ? -14.048 -13.119 -1.370 1.00 94.88 243 ALA A C 1
ATOM 1660 O O . ALA A 1 243 ? -14.918 -12.711 -0.601 1.00 94.88 243 ALA A O 1
ATOM 1661 N N . ALA A 1 244 ? -12.753 -12.833 -1.197 1.00 95.38 244 ALA A N 1
ATOM 1662 C CA . ALA A 1 244 ? -12.251 -12.035 -0.081 1.00 95.38 244 ALA A CA 1
ATOM 1663 C C . ALA A 1 244 ? -12.802 -10.596 -0.101 1.00 95.38 244 ALA A C 1
ATOM 1665 O O . ALA A 1 244 ? -13.280 -10.102 0.920 1.00 95.38 244 ALA A O 1
ATOM 1666 N N . VAL A 1 245 ? -12.821 -9.942 -1.268 1.00 96.56 245 VAL A N 1
ATOM 1667 C CA . VAL A 1 245 ? -13.425 -8.605 -1.444 1.00 96.56 245 VAL A CA 1
ATOM 1668 C C . VAL A 1 245 ? -14.919 -8.621 -1.117 1.00 96.56 245 VAL A C 1
ATOM 1670 O O . VAL A 1 245 ? -15.411 -7.718 -0.441 1.00 96.56 245 VAL A O 1
ATOM 1673 N N . SER A 1 246 ? -15.636 -9.663 -1.540 1.00 95.38 246 SER A N 1
ATOM 1674 C CA . SER A 1 246 ? -17.063 -9.819 -1.234 1.00 95.38 246 SER A CA 1
ATOM 1675 C C . SER A 1 246 ? -17.305 -10.006 0.268 1.00 95.38 246 SER A C 1
ATOM 1677 O O . SER A 1 246 ? -18.180 -9.355 0.834 1.00 95.38 246 SER A O 1
ATOM 1679 N N . ALA A 1 247 ? -16.500 -10.841 0.932 1.00 93.56 247 ALA A N 1
ATOM 1680 C CA . ALA A 1 247 ? -16.576 -11.062 2.376 1.00 93.56 247 ALA A CA 1
ATOM 1681 C C . ALA A 1 247 ? -16.238 -9.796 3.183 1.00 93.56 247 ALA A C 1
ATOM 1683 O O . ALA A 1 247 ? -16.867 -9.542 4.206 1.00 93.56 247 ALA A O 1
ATOM 1684 N N . TRP A 1 248 ? -15.288 -8.984 2.709 1.00 94.12 248 TRP A N 1
ATOM 1685 C CA . TRP A 1 248 ? -14.967 -7.680 3.296 1.00 94.12 248 TRP A CA 1
ATOM 1686 C C . TRP A 1 248 ? -16.126 -6.678 3.175 1.00 94.12 248 TRP A C 1
ATOM 1688 O O . TRP A 1 248 ? -16.406 -5.925 4.108 1.00 94.12 248 TRP A O 1
ATOM 1698 N N . GLY A 1 249 ? -16.792 -6.649 2.017 1.00 89.19 249 GLY A N 1
ATOM 1699 C CA . GLY A 1 249 ? -17.887 -5.721 1.729 1.00 89.19 249 GLY A CA 1
ATOM 1700 C C . GLY A 1 249 ? -19.207 -6.045 2.436 1.00 89.19 249 GLY A C 1
ATOM 1701 O O . GLY A 1 249 ? -20.045 -5.160 2.556 1.00 89.19 249 GLY A O 1
ATOM 1702 N N . ALA A 1 250 ? -19.387 -7.274 2.927 1.00 82.19 250 ALA A N 1
ATOM 1703 C CA . ALA A 1 250 ? -20.602 -7.741 3.605 1.00 82.19 250 ALA A CA 1
ATOM 1704 C C . ALA A 1 250 ? -20.738 -7.290 5.082 1.00 82.19 250 ALA A C 1
ATOM 1706 O O . ALA A 1 250 ? -21.512 -7.887 5.831 1.00 82.19 250 ALA A O 1
ATOM 1707 N N . ARG A 1 251 ? -19.962 -6.279 5.489 1.00 67.69 251 ARG A N 1
ATOM 1708 C CA . ARG A 1 251 ? -19.928 -5.674 6.832 1.00 67.69 251 ARG A CA 1
ATOM 1709 C C . ARG A 1 251 ? -21.139 -4.790 7.142 1.00 67.69 251 ARG A C 1
ATOM 1711 O O . ARG A 1 251 ? -21.694 -4.190 6.192 1.00 67.69 251 ARG A O 1
#

Secondary structure (DSSP, 8-state):
-PPPPP-PPTT---TT-TT-EEEEE--EEEEEEHHHHHHTT-PPP-STGGGGSTTTTTSEEEE-TTT-HHHHHHHHHHHHHHGGGHHHHHHH---EEESSHHHHHTTB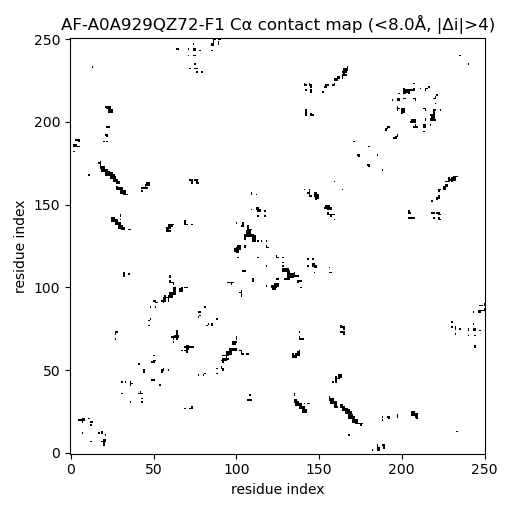TTGGGS-HHHHHHSTT--SSPPPP-SBSEEEEETHHHHHTB-TTSSSBSEEE-GGG-BB-EEEEPPPPTTSPPPHHHHHHHHHHHSHHHHHHHHHHTS-B-SSGGGGTTSHHHHH-TT-----BTTSS-HHHHHHHHHHHHT-

pLDDT: mean 87.5, std 11.48, range [45.38, 98.56]

Nearest PDB structures (foldseek):
  8x1a-assembly1_B  TM=6.409E-01  e=2.298E-03  Vibrio cholerae O395
  6wce-assembly1_A  TM=6.095E-01  e=5.641E-03  Actinobacillus pleuropneumoniae
  4r74-assembly4_D  TM=5.978E-01  e=3.210E-01  Actinobacillus pleuropneumoniae
  6pql-assembly2_B  TM=5.090E-01  e=1.937E-01  Streptococcus pneumoniae TIGR4
  8hpn-assembly1_E  TM=3.805E-01  e=4.496E-01  Mycolicibacterium smegmatis MC2 155

Mean predicted aligned error: 5.85 Å

Solvent-accessible surface area (backbone atoms only — not comparable to full-atom values): 13128 Å² total; per-residue (Å²): 132,83,79,61,81,71,64,69,53,89,94,57,78,47,90,97,38,89,39,45,28,59,48,23,28,46,31,33,16,39,30,31,26,53,64,57,31,57,76,69,75,42,76,81,66,82,39,60,71,51,41,45,33,92,92,33,12,73,33,34,24,34,19,29,39,90,77,26,73,66,20,34,43,42,42,46,39,48,34,76,75,49,46,94,45,35,35,62,48,42,51,48,26,56,52,50,72,19,80,26,58,20,47,20,46,44,34,18,41,54,30,58,52,44,40,69,71,58,45,73,71,37,59,62,37,66,97,54,89,42,58,60,28,84,19,41,28,29,54,42,48,41,36,52,17,36,36,17,40,40,98,83,66,78,51,43,45,38,40,56,29,23,66,36,33,19,43,32,76,39,65,47,84,43,55,55,100,88,49,84,61,52,72,66,58,42,46,49,53,32,43,37,64,30,70,68,39,26,28,49,33,3,58,70,14,73,22,35,31,82,55,62,78,64,15,62,94,22,40,21,47,67,36,54,71,62,56,63,79,86,48,50,65,84,76,60,56,71,67,60,48,54,50,41,44,51,38,42,66,72,90

Organism: NCBI:txid52768

Foldseek 3Di:
DDQPDQDADPPNDFVPQNQWGFLFWFKKFWKFQPVVCVVVVHDDDQALQCCLDPVRLEQEQAEQCVQEPLNLQLLVLQCVPCPPCLLVSLVSRPHHYDPWLQRSLLQAQLQLQFDPVVLVVTDPHDPDRHHGHRHRIYTDTLLRQLRRADPVSLGGSIAGNQNSIAIGTDIDRGDPPPDDDPSVNSNVSSVSLDLVVQLVCLQSSVGHGPDNVSNPPHSVNSSPPRNPYDHHSSPDDPVSSVVSSVSSVVD

Sequence (251 aa):
MAVPQVRTAAGTEVAGAEGAVAYGRDDVCVVADRAWMSANMLAVPSSIQELASASYAGLLAVPDPASTSVGRAFVQAASSQVGQGLGAFATSLSPRVGATTGETLAQWSAADRVTASYWSSLVGAPASTPSAGLYPLVVAPASLASAALTNTGAESYGAPVAPTCIARTLYAAGVPSAGAVSDGAASLIAWLQGGAAQRALAEAGAAAPLDSGVGEGTRASWASQGSGREADETTADPQSVAAAVSAWGAR